Protein AF-A0A960EPI9-F1 (afdb_monomer_lite)

Foldseek 3Di:
DDDLLLLLLLVLLLLLQQPQPFPVSCLVPPDPQEPPDDPVSSVSNVVCVVVVHPVVSSVQSSVLSVLQNCFPVHVVVDHFNHKYACGPDDDPDPDLDQFRIQTPVAAGEHRDAADLFQDKDFLCCVQVVLVPDDPDVVVLVVVDALLCVQPVPLLLVLVVVLVVVDPDPPCDSDLVPDDQVRLLRSQPPCDLVDHDPVSLVSLLVSLQSSLVSSLVSSCVVCVPDDQVVVVVSVCSLNSAAPGKHWYWYWHHDDPPVPHTHTDTWIQHHPVQLVVFKDWDDKHWHWDRDSFRKIKIKTWIQTPVRDIAIWIKMWTWDAPSGHSNHHIMITIGGPDDQVRDRRIGGSDPDPPDDDD

Sequence (355 aa):
MPRLTTLVTELATALGMTGVGSVDVGLARPPSEIVGVSAEQWNALSIARGAGEMQADFETAFVNGRAFLDAADGLRGRGARVIEWKGEHKDPVPAPLPVDLRVDHVYLVSCKYGSKVLGNHSPHALIDGLLEGSLTRQHAAEAGDWFRLVAPEAYADLWAMMREFATVEGLPADPAEMDVAQRKAASKMFPRSELPPPLAAAYTEMSAIVSRHSAARLNDRLGPLKGRQRERFLWRLLRIGTAPYFILGSSGKSAAAHSNRPVRLRIGTPWDVHQVSTFRGLRVVPVEAGQPRLNLVADYTMSDGASRQLALHVEIRWSHGKFGGAPEAKVYLDSPPAHVPGYFPLEPPDGQFAF

Secondary structure (DSSP, 8-state):
---HHHHHHHHHHHHHHHT-S-HHHHHHS--TTEES--HHHHHHHHHHHHTTTTHHHHHHHHHHHHHHHH-TTTTTTPPPS-EEE-TT---SS--SS--SEEETTTEEEEEEES--EEEEE-HIIIIISTT-S---HHHHHHT--HHHHH-HHHHHHHHHHHHHT--STT--SSGGG--HHHHHHHHHH--GGG--HHHHHHHHHHHHHHHHHHHHHHHHHHTT--HHHHHHHHHHHTT--SS-EEEEEEE-S---TTS-EEEEEEE--HHHHHHHEEEEEEEEEEEESSSEEEEEEEEEEETTS-EEEEEEEEEEEETTSTTTS-EEEEEEE-S-GGGSTTEEESS-STT----

Structure (mmCIF, N/CA/C/O backbone):
data_AF-A0A960EPI9-F1
#
_entry.id   AF-A0A960EPI9-F1
#
loop_
_atom_site.group_PDB
_atom_site.id
_atom_site.type_symbol
_atom_site.label_atom_id
_atom_site.label_alt_id
_atom_site.label_comp_id
_atom_site.label_asym_id
_atom_site.label_entity_id
_atom_site.label_seq_id
_atom_site.pdbx_PDB_ins_code
_atom_site.Cartn_x
_atom_site.Cartn_y
_atom_site.Cartn_z
_atom_site.occupancy
_atom_site.B_iso_or_equiv
_atom_site.auth_seq_id
_atom_site.auth_comp_id
_atom_site.auth_asym_id
_atom_site.auth_atom_id
_atom_site.pdbx_PDB_model_num
ATOM 1 N N . MET A 1 1 ? -2.232 15.738 -15.172 1.00 56.16 1 MET A N 1
ATOM 2 C CA . MET A 1 1 ? -0.835 15.466 -15.551 1.00 56.16 1 MET A CA 1
ATOM 3 C C . MET A 1 1 ? -0.185 14.793 -14.360 1.00 56.16 1 MET A C 1
ATOM 5 O O . MET A 1 1 ? -0.220 15.391 -13.283 1.00 56.16 1 MET A O 1
ATOM 9 N N . PRO A 1 2 ? 0.372 13.583 -14.539 1.00 67.06 2 PRO A N 1
ATOM 10 C CA . PRO A 1 2 ? 1.006 12.857 -13.451 1.00 67.06 2 PRO A CA 1
ATOM 11 C C . PRO A 1 2 ? 2.151 13.666 -12.858 1.00 67.06 2 PRO A C 1
ATOM 13 O O . PRO A 1 2 ? 2.801 14.456 -13.542 1.00 67.06 2 PRO A O 1
ATOM 16 N N . ARG A 1 3 ? 2.399 13.465 -11.561 1.00 84.56 3 ARG A N 1
ATOM 17 C CA . ARG A 1 3 ? 3.552 14.070 -10.890 1.00 84.56 3 ARG A CA 1
ATOM 18 C C . ARG A 1 3 ? 4.829 13.627 -11.599 1.00 84.56 3 ARG A C 1
ATOM 20 O O . ARG A 1 3 ? 4.955 12.450 -11.930 1.00 84.56 3 ARG A O 1
ATOM 27 N N . LEU A 1 4 ? 5.781 14.547 -11.765 1.00 88.25 4 LEU A N 1
ATOM 28 C CA . LEU A 1 4 ? 7.069 14.266 -12.410 1.00 88.25 4 LEU A CA 1
ATOM 29 C C . LEU A 1 4 ? 7.742 13.026 -11.812 1.00 88.25 4 LEU A C 1
ATOM 31 O O . LEU A 1 4 ? 8.230 12.173 -12.538 1.00 88.25 4 LEU A O 1
ATOM 35 N N . THR A 1 5 ? 7.647 12.863 -10.493 1.00 87.75 5 THR A N 1
ATOM 36 C CA . THR A 1 5 ? 8.168 11.689 -9.791 1.00 87.75 5 THR A CA 1
ATOM 37 C C . THR A 1 5 ? 7.603 10.371 -10.309 1.00 87.75 5 THR A C 1
ATOM 39 O O . THR A 1 5 ? 8.349 9.422 -10.500 1.00 87.75 5 THR A O 1
ATOM 42 N N . THR A 1 6 ? 6.293 10.320 -10.553 1.00 89.50 6 THR A N 1
ATOM 43 C CA . THR A 1 6 ? 5.594 9.134 -11.060 1.00 89.50 6 THR A CA 1
ATOM 44 C C . THR A 1 6 ? 6.058 8.827 -12.478 1.00 89.50 6 THR A C 1
ATOM 46 O O . THR A 1 6 ? 6.457 7.698 -12.752 1.00 89.50 6 THR A O 1
ATOM 49 N N . LEU A 1 7 ? 6.100 9.856 -13.335 1.00 93.19 7 LEU A N 1
ATOM 50 C CA . LEU A 1 7 ? 6.612 9.749 -14.703 1.00 93.19 7 LEU A CA 1
ATOM 51 C C . LEU A 1 7 ? 8.032 9.178 -14.726 1.00 93.19 7 LEU A C 1
ATOM 53 O O . LEU A 1 7 ? 8.274 8.197 -15.423 1.00 93.19 7 LEU A O 1
ATOM 57 N N . VAL A 1 8 ? 8.947 9.754 -13.938 1.00 94.25 8 VAL A N 1
ATOM 58 C CA . VAL A 1 8 ? 10.345 9.309 -13.853 1.00 94.25 8 VAL A CA 1
ATOM 59 C C . VAL A 1 8 ? 10.416 7.851 -13.417 1.00 94.25 8 VAL A C 1
ATOM 61 O O . VAL A 1 8 ? 11.012 7.035 -14.115 1.00 94.25 8 VAL A O 1
ATOM 64 N N . THR A 1 9 ? 9.785 7.495 -12.298 1.00 93.19 9 THR A N 1
ATOM 65 C CA . THR A 1 9 ? 9.944 6.151 -11.733 1.00 93.19 9 THR A CA 1
ATOM 66 C C . THR A 1 9 ? 9.304 5.046 -12.570 1.00 93.19 9 THR A C 1
ATOM 68 O O . THR A 1 9 ? 9.820 3.934 -12.600 1.00 93.19 9 THR A O 1
ATOM 71 N N . GLU A 1 10 ? 8.190 5.317 -13.251 1.00 96.06 10 GLU A N 1
ATOM 72 C CA . GLU A 1 10 ? 7.490 4.309 -14.056 1.00 96.06 10 GLU A CA 1
ATOM 73 C C . GLU A 1 10 ? 8.123 4.169 -15.442 1.00 96.06 10 GLU A C 1
ATOM 75 O O . GLU A 1 10 ? 8.418 3.056 -15.882 1.00 96.06 10 GLU A O 1
ATOM 80 N N . LEU A 1 11 ? 8.407 5.286 -16.119 1.00 97.38 11 LEU A N 1
ATOM 81 C CA . LEU A 1 11 ? 8.925 5.250 -17.486 1.00 97.38 11 LEU A CA 1
ATOM 82 C C . LEU A 1 11 ? 10.417 4.919 -17.544 1.00 97.38 11 LEU A C 1
ATOM 84 O O . LEU A 1 11 ? 10.834 4.230 -18.470 1.00 97.38 11 LEU A O 1
ATOM 88 N N . ALA A 1 12 ? 11.223 5.295 -16.546 1.00 97.19 12 ALA A N 1
ATOM 89 C CA . ALA A 1 12 ? 12.602 4.808 -16.473 1.00 97.19 12 ALA A CA 1
ATOM 90 C C . ALA A 1 12 ? 12.653 3.292 -16.212 1.00 97.19 12 ALA A C 1
ATOM 92 O O . ALA A 1 12 ? 13.470 2.596 -16.815 1.00 97.19 12 ALA A O 1
ATOM 93 N N . THR A 1 13 ? 11.738 2.750 -15.397 1.00 97.75 13 THR A N 1
ATOM 94 C CA . THR A 1 13 ? 11.571 1.293 -15.264 1.00 97.75 13 THR A CA 1
ATOM 95 C C . THR A 1 13 ? 11.177 0.644 -16.585 1.00 97.75 13 THR A C 1
ATOM 97 O O . THR A 1 13 ? 11.789 -0.355 -16.957 1.00 97.75 13 THR A O 1
ATOM 100 N N . ALA A 1 14 ? 10.234 1.225 -17.330 1.00 98.06 14 ALA A N 1
ATOM 101 C CA . ALA A 1 14 ? 9.884 0.742 -18.664 1.00 98.06 14 ALA A CA 1
ATOM 102 C C . ALA A 1 14 ? 11.093 0.753 -19.619 1.00 98.06 14 ALA A C 1
ATOM 104 O O . ALA A 1 14 ? 11.353 -0.249 -20.279 1.00 98.06 14 ALA A O 1
ATOM 105 N N . LEU A 1 15 ? 11.887 1.832 -19.640 1.00 98.25 15 LEU A N 1
ATOM 106 C CA . LEU A 1 15 ? 13.120 1.912 -20.436 1.00 98.25 15 LEU A CA 1
ATOM 107 C C . LEU A 1 15 ? 14.109 0.794 -20.080 1.00 98.25 15 LEU A C 1
ATOM 109 O O . LEU A 1 15 ? 14.686 0.178 -20.972 1.00 98.25 15 LEU A O 1
ATOM 113 N N . GLY A 1 16 ? 14.271 0.466 -18.797 1.00 97.50 16 GLY A N 1
ATOM 114 C CA . GLY A 1 16 ? 15.127 -0.648 -18.380 1.00 97.50 16 GLY A CA 1
ATOM 115 C C . GLY A 1 16 ? 14.709 -1.997 -18.986 1.00 97.50 16 GLY A C 1
ATOM 116 O O . GLY A 1 16 ? 15.564 -2.839 -19.248 1.00 97.50 16 GLY A O 1
ATOM 117 N N . MET A 1 17 ? 13.424 -2.193 -19.287 1.00 98.19 17 MET A N 1
ATOM 118 C CA . MET A 1 17 ? 12.882 -3.442 -19.843 1.00 98.19 17 MET A CA 1
ATOM 119 C C . MET A 1 17 ? 13.035 -3.576 -21.367 1.00 98.19 17 MET A C 1
ATOM 121 O O . MET A 1 17 ? 12.821 -4.661 -21.908 1.00 98.19 17 MET A O 1
ATOM 125 N N . THR A 1 18 ? 13.391 -2.507 -22.086 1.00 97.25 18 THR A N 1
ATOM 126 C CA . THR A 1 18 ? 13.487 -2.543 -23.561 1.00 97.25 18 THR A CA 1
ATOM 127 C C . THR A 1 18 ? 14.831 -3.068 -24.064 1.00 97.25 18 THR A C 1
ATOM 129 O O . THR A 1 18 ? 14.936 -3.485 -25.213 1.00 97.25 18 THR A O 1
ATOM 132 N N . GLY A 1 19 ? 15.864 -3.065 -23.217 1.00 93.25 19 GLY A N 1
ATOM 133 C CA . GLY A 1 19 ? 17.228 -3.440 -23.610 1.00 93.25 19 GLY A CA 1
ATOM 134 C C . GLY A 1 19 ? 18.125 -2.262 -24.003 1.00 93.25 19 GLY A C 1
ATOM 135 O O . GLY A 1 19 ? 19.309 -2.475 -24.255 1.00 93.25 19 GLY A O 1
ATOM 136 N N . VAL A 1 20 ? 17.618 -1.020 -24.022 1.00 95.31 20 VAL A N 1
ATOM 137 C CA . VAL A 1 20 ? 18.458 0.171 -24.279 1.00 95.31 20 VAL A CA 1
ATOM 138 C C . VAL A 1 20 ? 19.561 0.301 -23.230 1.00 95.31 20 VAL A C 1
ATOM 140 O O . VAL A 1 20 ? 19.342 -0.048 -22.081 1.00 95.31 20 VAL A O 1
ATOM 143 N N . GLY A 1 21 ? 20.744 0.802 -23.593 1.00 94.19 21 GLY A N 1
ATOM 144 C CA . GLY A 1 21 ? 21.916 0.778 -22.703 1.00 94.19 21 GLY A CA 1
ATOM 145 C C . GLY A 1 21 ? 21.837 1.703 -21.482 1.00 94.19 21 GLY A C 1
ATOM 146 O O . GLY A 1 21 ? 22.427 1.396 -20.450 1.00 94.19 21 GLY A O 1
ATOM 147 N N . SER A 1 22 ? 21.100 2.812 -21.573 1.00 96.56 22 SER A N 1
ATOM 148 C CA . SER A 1 22 ? 20.944 3.785 -20.486 1.00 96.56 22 SER A CA 1
ATOM 149 C C . SER A 1 22 ? 19.648 4.585 -20.621 1.00 96.56 22 SER A C 1
ATOM 151 O O . SER A 1 22 ? 19.003 4.576 -21.676 1.00 96.56 22 SER A O 1
ATOM 153 N N . VAL A 1 23 ? 19.300 5.324 -19.562 1.00 96.81 23 VAL A N 1
ATOM 154 C CA . VAL A 1 23 ? 18.206 6.308 -19.580 1.00 96.81 23 VAL A CA 1
ATOM 155 C C . VAL A 1 23 ? 18.422 7.337 -20.689 1.00 96.81 23 VAL A C 1
ATOM 157 O O . VAL A 1 23 ? 17.501 7.599 -21.456 1.00 96.81 23 VAL A O 1
ATOM 160 N N . ASP A 1 24 ? 19.636 7.874 -20.820 1.00 97.25 24 ASP A N 1
ATOM 161 C CA . ASP A 1 24 ? 19.938 8.938 -21.786 1.00 97.25 24 ASP A CA 1
ATOM 162 C C . ASP A 1 24 ? 19.752 8.468 -23.235 1.00 97.25 24 ASP A C 1
ATOM 164 O O . ASP A 1 24 ? 19.163 9.179 -24.049 1.00 97.25 24 ASP A O 1
ATOM 168 N N . VAL A 1 25 ? 20.165 7.233 -23.546 1.00 96.56 25 VAL A N 1
ATOM 169 C CA . VAL A 1 25 ? 19.914 6.615 -24.860 1.00 96.56 25 VAL A CA 1
ATOM 170 C C . VAL A 1 25 ? 18.412 6.458 -25.105 1.00 96.56 25 VAL A C 1
ATOM 172 O O . VAL A 1 25 ? 17.928 6.779 -26.191 1.00 96.56 25 VAL A O 1
ATOM 175 N N . GLY A 1 26 ? 17.674 5.996 -24.093 1.00 95.56 26 GLY A N 1
ATOM 176 C CA . GLY A 1 26 ? 16.226 5.824 -24.163 1.00 95.56 26 GLY A CA 1
ATOM 177 C C . GLY A 1 26 ? 15.459 7.133 -24.357 1.00 95.56 26 GLY A C 1
ATOM 178 O O . GLY A 1 26 ? 14.498 7.162 -25.114 1.00 95.56 26 GLY A O 1
ATOM 179 N N . LEU A 1 27 ? 15.884 8.228 -23.724 1.00 96.81 27 LEU A N 1
ATOM 180 C CA . LEU A 1 27 ? 15.237 9.538 -23.865 1.00 96.81 27 LEU A CA 1
ATOM 181 C C . LEU A 1 27 ? 15.610 10.247 -25.172 1.00 96.81 27 LEU A C 1
ATOM 183 O O . LEU A 1 27 ? 14.774 10.943 -25.745 1.00 96.81 27 LEU A O 1
ATOM 187 N N . ALA A 1 28 ? 16.836 10.055 -25.671 1.00 96.38 28 ALA A N 1
ATOM 188 C CA . ALA A 1 28 ? 17.259 10.595 -26.964 1.00 96.38 28 ALA A CA 1
ATOM 189 C C . ALA A 1 28 ? 16.506 9.946 -28.136 1.00 96.38 28 ALA A C 1
ATOM 191 O O . ALA A 1 28 ? 16.229 10.601 -29.143 1.00 96.38 28 ALA A O 1
ATOM 192 N N . ARG A 1 29 ? 16.161 8.660 -28.005 1.00 95.38 29 ARG A N 1
ATOM 193 C CA . ARG A 1 29 ? 15.352 7.919 -28.975 1.00 95.38 29 ARG A CA 1
ATOM 194 C C . ARG A 1 29 ? 14.317 7.058 -28.240 1.00 95.38 29 ARG A C 1
ATOM 196 O O . ARG A 1 29 ? 14.578 5.870 -28.036 1.00 95.38 29 ARG A O 1
ATOM 203 N N . PRO A 1 30 ? 13.157 7.638 -27.869 1.00 95.44 30 PRO A N 1
ATOM 204 C CA . PRO A 1 30 ? 12.092 6.918 -27.179 1.00 95.44 30 PRO A CA 1
ATOM 205 C C . PRO A 1 30 ? 11.733 5.612 -27.905 1.00 95.44 30 PRO A C 1
ATOM 207 O O . PRO A 1 30 ? 11.401 5.662 -29.095 1.00 95.44 30 PRO A O 1
ATOM 210 N N . PRO A 1 31 ? 11.826 4.448 -27.233 1.00 95.75 31 PRO A N 1
ATOM 211 C CA . PRO A 1 31 ? 11.507 3.162 -27.844 1.00 95.75 31 PRO A CA 1
ATOM 212 C C . PRO A 1 31 ? 10.034 3.100 -28.259 1.00 95.75 31 PRO A C 1
ATOM 214 O O . PRO A 1 31 ? 9.151 3.440 -27.468 1.00 95.75 31 PRO A O 1
ATOM 217 N N . SER A 1 32 ? 9.756 2.636 -29.480 1.00 96.06 32 SER A N 1
ATOM 218 C CA . SER A 1 32 ? 8.385 2.479 -29.993 1.00 96.06 32 SER A CA 1
ATOM 219 C C . SER A 1 32 ? 7.574 1.419 -29.244 1.00 96.06 32 SER A C 1
ATOM 221 O O . SER A 1 32 ? 6.351 1.386 -29.343 1.00 96.06 32 SER A O 1
ATOM 223 N N . GLU A 1 33 ? 8.255 0.554 -28.498 1.00 97.19 33 GLU A N 1
ATOM 224 C CA . GLU A 1 33 ? 7.685 -0.479 -27.646 1.00 97.19 33 GLU A CA 1
ATOM 225 C C . GLU A 1 33 ? 6.930 0.124 -26.453 1.00 97.19 33 GLU A C 1
ATOM 227 O O . GLU A 1 33 ? 6.002 -0.503 -25.950 1.00 97.19 33 GLU A O 1
ATOM 232 N N . ILE A 1 34 ? 7.292 1.329 -25.992 1.00 97.81 34 ILE A N 1
ATOM 233 C CA . ILE A 1 34 ? 6.617 1.992 -24.869 1.00 97.81 34 ILE A CA 1
ATOM 234 C C . ILE A 1 34 ? 5.456 2.831 -25.404 1.00 97.81 34 ILE A C 1
ATOM 236 O O . ILE A 1 34 ? 5.651 3.862 -26.048 1.00 97.81 34 ILE A O 1
ATOM 240 N N . VAL A 1 35 ? 4.234 2.408 -25.094 1.00 96.56 35 VAL A N 1
ATOM 241 C CA . VAL A 1 35 ? 2.996 3.030 -25.578 1.00 96.56 35 VAL A CA 1
ATOM 242 C C . VAL A 1 35 ? 2.188 3.640 -24.432 1.00 96.56 35 VAL A C 1
ATOM 244 O O . VAL A 1 35 ? 2.385 3.318 -23.260 1.00 96.56 35 VAL A O 1
ATOM 247 N N . GLY A 1 36 ? 1.263 4.542 -24.772 1.00 93.81 36 GLY A N 1
ATOM 248 C CA . GLY A 1 36 ? 0.467 5.293 -23.790 1.00 93.81 36 GLY A CA 1
ATOM 249 C C . GLY A 1 36 ? 1.154 6.556 -23.257 1.00 93.81 36 GLY A C 1
ATOM 250 O O . GLY A 1 36 ? 0.612 7.214 -22.375 1.00 93.81 36 GLY A O 1
ATOM 251 N N . VAL A 1 37 ? 2.319 6.919 -23.806 1.00 95.06 37 VAL A N 1
ATOM 252 C CA . VAL A 1 37 ? 3.097 8.105 -23.419 1.00 95.06 37 VAL A CA 1
ATOM 253 C C . VAL A 1 37 ? 3.022 9.162 -24.521 1.00 95.06 37 VAL A C 1
ATOM 255 O O . VAL A 1 37 ? 3.359 8.903 -25.674 1.00 95.06 37 VAL A O 1
ATOM 258 N N . SER A 1 38 ? 2.579 10.365 -24.167 1.00 94.12 38 SER A N 1
ATOM 259 C CA . SER A 1 38 ? 2.524 11.521 -25.072 1.00 94.12 38 SER A CA 1
ATOM 260 C C . SER A 1 38 ? 3.905 12.145 -25.308 1.00 94.12 38 SER A C 1
ATOM 262 O O . SER A 1 38 ? 4.820 12.009 -24.493 1.00 94.12 38 SER A O 1
ATOM 264 N N . ALA A 1 39 ? 4.044 12.908 -26.398 1.00 94.50 39 ALA A N 1
ATOM 265 C CA . ALA A 1 39 ? 5.262 13.671 -26.682 1.00 94.50 39 ALA A CA 1
ATOM 266 C C . ALA A 1 39 ? 5.605 14.672 -25.561 1.00 94.50 39 ALA A C 1
ATOM 268 O O . ALA A 1 39 ? 6.772 14.851 -25.225 1.00 94.50 39 ALA A O 1
ATOM 269 N N . GLU A 1 40 ? 4.592 15.278 -24.936 1.00 94.75 40 GLU A N 1
ATOM 270 C CA . GLU A 1 40 ? 4.759 16.202 -23.808 1.00 94.75 40 GLU A CA 1
ATOM 271 C C . GLU A 1 40 ? 5.369 15.511 -22.584 1.00 94.75 40 GLU A C 1
ATOM 273 O O . GLU A 1 40 ? 6.231 16.079 -21.916 1.00 94.75 40 GLU A O 1
ATOM 278 N N . GLN A 1 41 ? 4.959 14.272 -22.305 1.00 95.50 41 GLN A N 1
ATOM 279 C CA . GLN A 1 41 ? 5.495 13.483 -21.194 1.00 95.50 41 GLN A CA 1
ATOM 280 C C . GLN A 1 41 ? 6.938 13.048 -21.452 1.00 95.50 41 GLN A C 1
ATOM 282 O O . GLN A 1 41 ? 7.768 13.162 -20.550 1.00 95.50 41 GLN A O 1
ATOM 287 N N . TRP A 1 42 ? 7.265 12.625 -22.678 1.00 96.62 42 TRP A N 1
ATOM 288 C CA . TRP A 1 42 ? 8.656 12.359 -23.058 1.00 96.62 42 TRP A CA 1
ATOM 289 C C . TRP A 1 42 ? 9.525 13.611 -22.942 1.00 96.62 42 TRP A C 1
ATOM 291 O O . TRP A 1 42 ? 10.608 13.558 -22.363 1.00 96.62 42 TRP A O 1
ATOM 301 N N . ASN A 1 43 ? 9.028 14.755 -23.414 1.00 96.12 43 ASN A N 1
ATOM 302 C CA . ASN A 1 43 ? 9.739 16.023 -23.306 1.00 96.12 43 ASN A CA 1
ATOM 303 C C . ASN A 1 43 ? 9.963 16.435 -21.841 1.00 96.12 43 ASN A C 1
ATOM 305 O O . ASN A 1 43 ? 11.058 16.866 -21.487 1.00 96.12 43 ASN A O 1
ATOM 309 N N . ALA A 1 44 ? 8.967 16.249 -20.969 1.00 95.38 44 ALA A N 1
ATOM 310 C CA . ALA A 1 44 ? 9.107 16.521 -19.539 1.00 95.38 44 ALA A CA 1
ATOM 311 C C . ALA A 1 44 ? 10.214 15.672 -18.886 1.00 95.38 44 ALA A C 1
ATOM 313 O O . ALA A 1 44 ? 10.983 16.193 -18.078 1.00 95.38 44 ALA A O 1
ATOM 314 N N . LEU A 1 45 ? 10.340 14.392 -19.262 1.00 96.25 45 LEU A N 1
ATOM 315 C CA . LEU A 1 45 ? 11.429 13.529 -18.791 1.00 96.25 45 LEU A CA 1
ATOM 316 C C . LEU A 1 45 ? 12.798 13.998 -19.289 1.00 96.25 45 LEU A C 1
ATOM 318 O O . LEU A 1 45 ? 13.735 14.072 -18.495 1.00 96.25 45 LEU A O 1
ATOM 322 N N . SER A 1 46 ? 12.912 14.341 -20.574 1.00 96.81 46 SER A N 1
ATOM 323 C CA . SER A 1 46 ? 14.162 14.838 -21.160 1.00 96.81 46 SER A CA 1
ATOM 324 C C . SER A 1 46 ? 14.611 16.155 -20.527 1.00 96.81 46 SER A C 1
ATOM 326 O O . SER A 1 46 ? 15.795 16.309 -20.228 1.00 96.81 46 SER A O 1
ATOM 328 N N . ILE A 1 47 ? 13.678 17.076 -20.255 1.00 96.69 47 ILE A N 1
ATOM 329 C CA . ILE A 1 47 ? 13.963 18.334 -19.546 1.00 96.69 47 ILE A CA 1
ATOM 330 C C . ILE A 1 47 ? 14.466 18.046 -18.130 1.00 96.69 47 ILE A C 1
ATOM 332 O O . ILE A 1 47 ? 15.525 18.544 -17.756 1.00 96.69 47 ILE A O 1
ATOM 336 N N . ALA A 1 48 ? 13.752 17.216 -17.363 1.00 95.88 48 ALA A N 1
ATOM 337 C CA . ALA A 1 48 ? 14.143 16.885 -15.993 1.00 95.88 48 ALA A CA 1
ATOM 338 C C . ALA A 1 48 ? 15.528 16.217 -15.941 1.00 95.88 48 ALA A C 1
ATOM 340 O O . ALA A 1 48 ? 16.378 16.610 -15.141 1.00 95.88 48 ALA A O 1
ATOM 341 N N . ARG A 1 49 ? 15.794 15.259 -16.842 1.00 95.94 49 ARG A N 1
ATOM 342 C CA . ARG A 1 49 ? 17.097 14.587 -16.946 1.00 95.94 49 ARG A CA 1
ATOM 343 C C . ARG A 1 49 ? 18.211 15.562 -17.331 1.00 95.94 49 ARG A C 1
ATOM 345 O O . ARG A 1 49 ? 19.260 15.547 -16.694 1.00 95.94 49 ARG A O 1
ATOM 352 N N . GLY A 1 50 ? 17.980 16.429 -18.319 1.00 95.88 50 GLY A N 1
ATOM 353 C CA . GLY A 1 50 ? 18.947 17.440 -18.763 1.00 95.88 50 GLY A CA 1
ATOM 354 C C . GLY A 1 50 ? 19.247 18.511 -17.710 1.00 95.88 50 GLY A C 1
ATOM 355 O O . GLY A 1 50 ? 20.379 18.979 -17.619 1.00 95.88 50 GLY A O 1
ATOM 356 N N . ALA A 1 51 ? 18.267 18.849 -16.869 1.00 95.44 51 ALA A N 1
ATOM 357 C CA . ALA A 1 51 ? 18.438 19.734 -15.716 1.00 95.44 51 ALA A CA 1
ATOM 358 C C . ALA A 1 51 ? 19.132 19.051 -14.519 1.00 95.44 51 ALA A C 1
ATOM 360 O O . ALA A 1 51 ? 19.419 19.701 -13.515 1.00 95.44 51 ALA A O 1
ATOM 361 N N . GLY A 1 52 ? 19.404 17.743 -14.604 1.00 93.12 52 GLY A N 1
ATOM 362 C CA . GLY A 1 52 ? 19.989 16.970 -13.513 1.00 93.12 52 GLY A CA 1
ATOM 363 C C . GLY A 1 52 ? 19.032 16.737 -12.341 1.00 93.12 52 GLY A C 1
ATOM 364 O O . GLY A 1 52 ? 19.490 16.400 -11.248 1.00 93.12 52 GLY A O 1
ATOM 365 N N . GLU A 1 53 ? 17.724 16.892 -12.543 1.00 93.06 53 GLU A N 1
ATOM 366 C CA . GLU A 1 53 ? 16.709 16.600 -11.536 1.00 93.06 53 GLU A CA 1
ATOM 367 C C . GLU A 1 53 ? 16.500 15.086 -11.404 1.00 93.06 53 GLU A C 1
ATOM 369 O O . GLU A 1 53 ? 16.561 14.337 -12.379 1.00 93.06 53 GLU A O 1
ATOM 374 N N . MET A 1 54 ? 16.224 14.616 -10.183 1.00 89.88 54 MET A N 1
ATOM 375 C CA . MET A 1 54 ? 15.815 13.226 -9.925 1.00 89.88 54 MET A CA 1
ATOM 376 C C . MET A 1 54 ? 16.791 12.141 -10.433 1.00 89.88 54 MET A C 1
ATOM 378 O O . MET A 1 54 ? 16.373 11.016 -10.708 1.00 89.88 54 MET A O 1
ATOM 382 N N . GLN A 1 55 ? 18.095 12.435 -10.544 1.00 91.50 55 GLN A N 1
ATOM 383 C CA . GLN A 1 55 ? 19.088 11.498 -11.103 1.00 91.50 55 GLN A CA 1
ATOM 384 C C . GLN A 1 55 ? 19.045 10.117 -10.437 1.00 91.50 55 GLN A C 1
ATOM 386 O O . GLN A 1 55 ? 18.985 9.100 -11.122 1.00 91.50 55 GLN A O 1
ATOM 391 N N . ALA A 1 56 ? 19.011 10.080 -9.102 1.00 88.88 56 ALA A N 1
ATOM 392 C CA . ALA A 1 56 ? 18.961 8.829 -8.352 1.00 88.88 56 ALA A CA 1
ATOM 393 C C . ALA A 1 56 ? 17.694 8.008 -8.650 1.00 88.88 56 ALA A C 1
ATOM 395 O O . ALA A 1 56 ? 17.766 6.780 -8.706 1.00 88.88 56 ALA A O 1
ATOM 396 N N . ASP A 1 57 ? 16.553 8.668 -8.864 1.00 91.00 57 ASP A N 1
ATOM 397 C CA . ASP A 1 57 ? 15.291 7.997 -9.176 1.00 91.00 57 ASP A CA 1
ATOM 398 C C . ASP A 1 57 ? 15.299 7.436 -10.599 1.00 91.00 57 ASP A C 1
ATOM 400 O O . ASP A 1 57 ? 14.887 6.293 -10.787 1.00 91.00 57 ASP A O 1
ATOM 404 N N . PHE A 1 58 ? 15.833 8.182 -11.574 1.00 94.69 58 PHE A N 1
ATOM 405 C CA . PHE A 1 58 ? 16.041 7.686 -12.939 1.00 94.69 58 PHE A CA 1
ATOM 406 C C . PHE A 1 58 ? 16.890 6.412 -12.951 1.00 94.69 58 PHE A C 1
ATOM 408 O O . PHE A 1 58 ? 16.460 5.396 -13.498 1.00 94.69 58 PHE A O 1
ATOM 415 N N . GLU A 1 59 ? 18.066 6.446 -12.319 1.00 93.81 59 GLU A N 1
ATOM 416 C CA . GLU A 1 59 ? 18.985 5.303 -12.324 1.00 93.81 59 GLU A CA 1
ATOM 417 C C . GLU A 1 59 ? 18.410 4.110 -11.560 1.00 93.81 59 GLU A C 1
ATOM 419 O O . GLU A 1 59 ? 18.393 2.989 -12.066 1.00 93.81 59 GLU A O 1
ATOM 424 N N . THR A 1 60 ? 17.867 4.341 -10.360 1.00 92.00 60 THR A N 1
ATOM 425 C CA . THR A 1 60 ? 17.269 3.266 -9.553 1.00 92.00 60 THR A CA 1
ATOM 426 C C . THR A 1 60 ? 16.123 2.599 -10.310 1.00 92.00 60 THR A C 1
ATOM 428 O O . THR A 1 60 ? 16.029 1.369 -10.350 1.00 92.00 60 THR A O 1
ATOM 431 N N . ALA A 1 61 ? 15.253 3.396 -10.934 1.00 94.75 61 ALA A N 1
ATOM 432 C CA . ALA A 1 61 ? 14.118 2.876 -11.673 1.00 94.75 61 ALA A CA 1
ATOM 433 C C . ALA A 1 61 ? 14.536 2.113 -12.931 1.00 94.75 61 ALA A C 1
ATOM 435 O O . ALA A 1 61 ? 13.999 1.031 -13.185 1.00 94.75 61 ALA A O 1
ATOM 436 N N . PHE A 1 62 ? 15.518 2.625 -13.670 1.00 96.69 62 PHE A N 1
ATOM 437 C CA . PHE A 1 62 ? 16.081 1.959 -14.839 1.00 96.69 62 PHE A CA 1
ATOM 438 C C . PHE A 1 62 ? 16.727 0.618 -14.489 1.00 96.69 62 PHE A C 1
ATOM 440 O O . PHE A 1 62 ? 16.422 -0.398 -15.116 1.00 96.69 62 PHE A O 1
ATOM 447 N N . VAL A 1 63 ? 17.544 0.578 -13.434 1.00 95.44 63 VAL A N 1
ATOM 448 C CA . VAL A 1 63 ? 18.185 -0.656 -12.956 1.00 95.44 63 VAL A CA 1
ATOM 449 C C . VAL A 1 63 ? 17.143 -1.684 -12.506 1.00 95.44 63 VAL A C 1
ATOM 451 O O . VAL A 1 63 ? 17.310 -2.873 -12.763 1.00 95.44 63 VAL A O 1
ATOM 454 N N . ASN A 1 64 ? 16.032 -1.265 -11.895 1.00 95.56 64 ASN A N 1
ATOM 455 C CA . ASN A 1 64 ? 14.929 -2.182 -11.585 1.00 95.56 64 A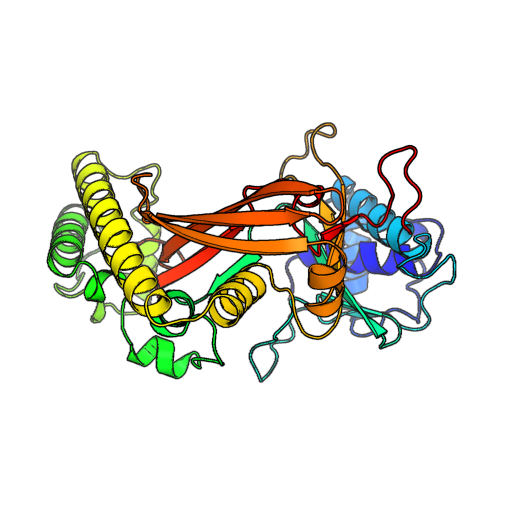SN A CA 1
ATOM 456 C C . ASN A 1 64 ? 14.271 -2.76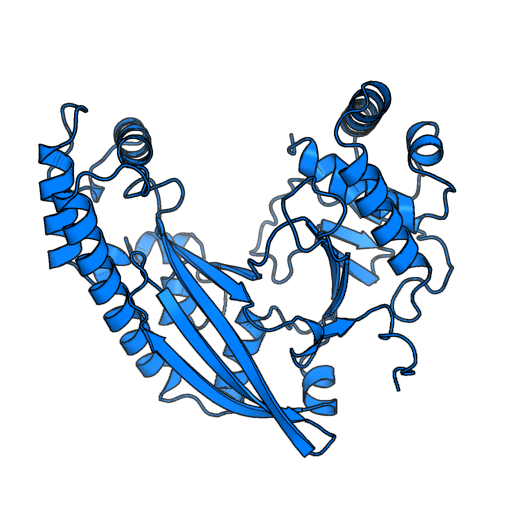8 -12.841 1.00 95.56 64 ASN A C 1
ATOM 458 O O . ASN A 1 64 ? 13.941 -3.953 -12.859 1.00 95.56 64 ASN A O 1
ATOM 462 N N . GLY A 1 65 ? 14.101 -1.960 -13.890 1.00 97.12 65 GLY A N 1
ATOM 463 C CA . GLY A 1 65 ? 13.628 -2.433 -15.190 1.00 97.12 65 GLY A CA 1
ATOM 464 C C . GLY A 1 65 ? 14.585 -3.437 -15.831 1.00 97.12 65 GLY A C 1
ATOM 465 O O . GLY A 1 65 ? 14.142 -4.472 -16.324 1.00 97.12 65 GLY A O 1
ATOM 466 N N . ARG A 1 66 ? 15.898 -3.176 -15.761 1.00 96.75 66 ARG A N 1
ATOM 467 C CA . ARG A 1 66 ? 16.939 -4.102 -16.233 1.00 96.75 66 ARG A CA 1
ATOM 468 C C . ARG A 1 66 ? 16.921 -5.417 -15.460 1.00 96.75 66 ARG A C 1
ATOM 470 O O . ARG A 1 66 ? 16.931 -6.475 -16.069 1.00 96.75 66 ARG A O 1
ATOM 477 N N . ALA A 1 67 ? 16.818 -5.365 -14.138 1.00 96.12 67 ALA A N 1
ATOM 478 C CA . ALA A 1 67 ? 16.727 -6.575 -13.330 1.00 96.12 67 ALA A CA 1
ATOM 479 C C . ALA A 1 67 ? 15.516 -7.436 -13.725 1.00 96.12 67 ALA A C 1
ATOM 481 O O . ALA A 1 67 ? 15.616 -8.655 -13.806 1.00 96.12 67 ALA A O 1
ATOM 482 N N . PHE A 1 68 ? 14.375 -6.810 -14.035 1.00 97.19 68 PHE A N 1
ATOM 483 C CA . PHE A 1 68 ? 13.218 -7.529 -14.567 1.00 97.19 68 PHE A CA 1
ATOM 484 C C . PHE A 1 68 ? 13.443 -8.070 -15.987 1.00 97.19 68 PHE A C 1
ATOM 486 O O . PHE A 1 68 ? 12.959 -9.160 -16.300 1.00 97.19 68 PHE A O 1
ATOM 493 N N . LEU A 1 69 ? 14.182 -7.343 -16.836 1.00 96.94 69 LEU A N 1
ATOM 494 C CA . LEU A 1 69 ? 14.614 -7.860 -18.134 1.00 96.94 69 LEU A CA 1
ATOM 495 C C . LEU A 1 69 ? 15.391 -9.170 -17.958 1.00 96.94 69 LEU A C 1
ATOM 497 O O . LEU A 1 69 ? 15.090 -10.149 -18.634 1.00 96.94 69 LEU A O 1
ATOM 501 N N . ASP A 1 70 ? 16.357 -9.187 -17.046 1.00 95.75 70 ASP A N 1
ATOM 502 C CA . ASP A 1 70 ? 17.318 -10.282 -16.902 1.00 95.75 70 ASP A CA 1
ATOM 503 C C . ASP A 1 70 ? 16.758 -11.470 -16.098 1.00 95.75 70 ASP A C 1
ATOM 505 O O . ASP A 1 70 ? 17.154 -12.615 -16.318 1.00 95.75 70 ASP A O 1
ATOM 509 N N . ALA A 1 71 ? 15.807 -11.223 -15.191 1.00 95.25 71 ALA A N 1
ATOM 510 C CA . ALA A 1 71 ? 15.261 -12.234 -14.290 1.00 95.25 71 ALA A CA 1
ATOM 511 C C . ALA A 1 71 ? 14.606 -13.423 -15.018 1.00 95.25 71 ALA A C 1
ATOM 513 O O . ALA A 1 71 ? 13.860 -13.264 -15.990 1.00 95.25 71 ALA A O 1
ATOM 514 N N . ALA A 1 72 ? 14.797 -14.624 -14.457 1.00 93.00 72 ALA A N 1
ATOM 515 C CA . ALA A 1 72 ? 14.198 -15.868 -14.947 1.00 93.00 72 ALA A CA 1
ATOM 516 C C . ALA A 1 72 ? 12.658 -15.851 -14.894 1.00 93.00 72 ALA A C 1
ATOM 518 O O . ALA A 1 72 ? 11.992 -16.334 -15.809 1.00 93.00 72 ALA A O 1
ATOM 519 N N . ASP A 1 73 ? 12.087 -15.245 -13.854 1.00 91.88 73 ASP A N 1
ATOM 520 C CA . ASP A 1 73 ? 10.638 -15.042 -13.727 1.00 91.88 73 ASP A CA 1
ATOM 521 C C . ASP A 1 73 ? 10.146 -13.775 -14.454 1.00 91.88 73 ASP A C 1
ATOM 523 O O . ASP A 1 73 ? 8.941 -13.541 -14.538 1.00 91.88 73 ASP A O 1
ATOM 527 N N . GLY A 1 74 ? 11.066 -12.962 -14.983 1.00 94.69 74 GLY A N 1
ATOM 528 C CA . GLY A 1 74 ? 10.785 -11.766 -15.771 1.00 94.69 74 GLY A CA 1
ATOM 529 C C . GLY A 1 74 ? 10.850 -12.037 -17.274 1.00 94.69 74 GLY A C 1
ATOM 530 O O . GLY A 1 74 ? 10.217 -12.970 -17.778 1.00 94.69 74 GLY A O 1
ATOM 531 N N . LEU A 1 75 ? 11.606 -11.211 -18.005 1.00 96.12 75 LEU A N 1
ATOM 532 C CA . LEU A 1 75 ? 11.694 -11.290 -19.470 1.00 96.12 75 LEU A CA 1
ATOM 533 C C . LEU A 1 75 ? 12.813 -12.206 -19.995 1.00 96.12 75 LEU A C 1
ATOM 535 O O . LEU A 1 75 ? 12.871 -12.442 -21.205 1.00 96.12 75 LEU A O 1
ATOM 539 N N . ARG A 1 76 ? 13.664 -12.764 -19.124 1.00 95.06 76 ARG A N 1
ATOM 540 C CA . ARG A 1 76 ? 14.712 -13.746 -19.477 1.00 95.06 76 ARG A CA 1
ATOM 541 C C . ARG A 1 76 ? 15.692 -13.245 -20.547 1.00 95.06 76 ARG A C 1
ATOM 543 O O . ARG A 1 76 ? 15.991 -13.951 -21.509 1.00 95.06 76 ARG A O 1
ATOM 550 N N . GLY A 1 77 ? 16.141 -12.002 -20.417 1.00 94.56 77 GLY A N 1
ATOM 551 C CA . GLY A 1 77 ? 17.077 -11.344 -21.331 1.00 94.56 77 GLY A CA 1
ATOM 552 C C . GLY A 1 77 ? 16.466 -10.893 -22.662 1.00 94.56 77 GLY A C 1
ATOM 553 O O . GLY A 1 77 ? 17.157 -10.290 -23.482 1.00 94.56 77 GLY A O 1
ATOM 554 N N . ARG A 1 78 ? 15.176 -11.152 -22.909 1.00 95.38 78 ARG A N 1
ATOM 555 C CA . ARG A 1 78 ? 14.491 -10.702 -24.125 1.00 95.38 78 ARG A CA 1
ATOM 556 C C . ARG A 1 78 ? 13.877 -9.324 -23.908 1.00 95.38 78 ARG A C 1
ATOM 558 O O . ARG A 1 78 ? 13.017 -9.176 -23.049 1.00 95.38 78 ARG A O 1
ATOM 565 N N . GLY A 1 79 ? 14.214 -8.354 -24.757 1.00 94.12 79 GLY A N 1
ATOM 566 C CA . GLY A 1 79 ? 13.540 -7.051 -24.752 1.00 94.12 79 GLY A CA 1
ATOM 567 C C . GLY A 1 79 ? 12.012 -7.181 -24.836 1.00 94.12 79 GLY A C 1
ATOM 568 O O . GLY A 1 79 ? 11.479 -8.044 -25.552 1.00 94.12 79 GLY A O 1
ATOM 569 N N . ALA A 1 80 ? 11.303 -6.339 -24.084 1.00 96.44 80 ALA A N 1
ATOM 570 C CA . ALA A 1 80 ? 9.850 -6.231 -24.185 1.00 96.44 80 ALA A CA 1
ATOM 571 C C . ALA A 1 80 ? 9.430 -5.888 -25.626 1.00 96.44 80 ALA A C 1
ATOM 573 O O . ALA A 1 80 ? 10.096 -5.099 -26.289 1.00 96.44 80 ALA A O 1
ATOM 574 N N . ARG A 1 81 ? 8.330 -6.473 -26.113 1.00 96.62 81 ARG A N 1
ATOM 575 C CA . ARG A 1 81 ? 7.748 -6.143 -27.428 1.00 96.62 81 ARG A CA 1
ATOM 576 C C . ARG A 1 81 ? 6.798 -4.959 -27.326 1.00 96.62 81 ARG A C 1
ATOM 578 O O . ARG A 1 81 ? 6.720 -4.156 -28.248 1.00 96.62 81 ARG A O 1
ATOM 585 N N . VAL A 1 82 ? 6.062 -4.877 -26.222 1.00 98.06 82 VAL A N 1
ATOM 586 C CA . VAL A 1 82 ? 5.194 -3.749 -25.898 1.00 98.06 82 VAL A CA 1
ATOM 587 C C . VAL A 1 82 ? 5.163 -3.529 -24.390 1.00 98.06 82 VAL A C 1
ATOM 589 O O . VAL A 1 82 ? 5.065 -4.473 -23.606 1.00 98.06 82 VAL A O 1
ATOM 592 N N . ILE A 1 83 ? 5.239 -2.271 -23.978 1.00 98.38 83 ILE A N 1
ATOM 593 C CA . ILE A 1 83 ? 5.075 -1.820 -22.603 1.00 98.38 83 ILE A CA 1
ATOM 594 C C . ILE A 1 83 ? 3.991 -0.752 -22.614 1.00 98.38 83 ILE A C 1
ATOM 596 O O . ILE A 1 83 ? 4.200 0.370 -23.066 1.00 98.38 83 ILE A O 1
ATOM 600 N N . GLU A 1 84 ? 2.817 -1.108 -22.119 1.00 97.19 84 GLU A N 1
ATOM 601 C CA . GLU A 1 84 ? 1.695 -0.193 -21.988 1.00 97.19 84 GLU A CA 1
ATOM 602 C C . GLU A 1 84 ? 1.796 0.508 -20.639 1.00 97.19 84 GLU A C 1
ATOM 604 O O . GLU A 1 84 ? 1.625 -0.114 -19.583 1.00 97.19 84 GLU A O 1
ATOM 609 N N . TRP A 1 85 ? 2.080 1.807 -20.673 1.00 96.00 85 TRP A N 1
ATOM 610 C CA . TRP A 1 85 ? 2.046 2.637 -19.482 1.00 96.00 85 TRP A CA 1
ATOM 611 C C . TRP A 1 85 ? 0.627 3.137 -19.228 1.00 96.00 85 TRP A C 1
ATOM 613 O O . TRP A 1 85 ? -0.012 3.734 -20.095 1.00 96.00 85 TRP A O 1
ATOM 623 N N . LYS A 1 86 ? 0.125 2.881 -18.020 1.00 89.38 86 LYS A N 1
ATOM 624 C CA . LYS A 1 86 ? -1.254 3.212 -17.652 1.00 89.38 86 LYS A CA 1
ATOM 625 C C . LYS A 1 86 ? -1.441 4.690 -17.297 1.00 89.38 86 LYS A C 1
ATOM 627 O O . LYS A 1 86 ? -2.521 5.244 -17.510 1.00 89.38 86 LYS A O 1
ATOM 632 N N . GLY A 1 87 ? -0.412 5.326 -16.738 1.00 84.25 87 GLY A N 1
ATOM 633 C CA . GLY A 1 87 ? -0.462 6.712 -16.272 1.00 84.25 87 GLY A CA 1
ATOM 634 C C . GLY A 1 87 ? -1.613 6.999 -15.302 1.00 84.25 87 GLY A C 1
ATOM 635 O O . GLY A 1 87 ? -1.992 6.166 -14.484 1.00 84.25 87 GLY A O 1
ATOM 636 N N . GLU A 1 88 ? -2.203 8.197 -15.386 1.00 73.44 88 GLU A N 1
ATOM 637 C CA . GLU A 1 88 ? -3.299 8.629 -14.495 1.00 73.44 88 GLU A CA 1
ATOM 638 C C . GLU A 1 88 ? -4.665 7.996 -14.821 1.00 73.44 88 GLU A C 1
ATOM 640 O O . GLU A 1 88 ? -5.693 8.460 -14.311 1.00 73.44 88 GLU A O 1
ATOM 645 N N . HIS A 1 89 ? -4.716 6.970 -15.677 1.00 69.69 89 HIS A N 1
ATOM 646 C CA . HIS A 1 89 ? -5.976 6.372 -16.096 1.00 69.69 89 HIS A CA 1
ATOM 647 C C . HIS A 1 89 ? -6.747 5.823 -14.887 1.00 69.69 89 HIS A C 1
ATOM 649 O O . HIS A 1 89 ? -6.285 4.944 -14.153 1.00 69.69 89 HIS A O 1
ATOM 655 N N . LYS A 1 90 ? -7.959 6.345 -14.681 1.00 62.72 90 LYS A N 1
ATOM 656 C CA . LYS A 1 90 ? -8.886 5.834 -13.671 1.00 62.72 90 LYS A CA 1
ATOM 657 C C . LYS A 1 90 ? -9.682 4.707 -14.298 1.00 62.72 90 LYS A C 1
ATOM 659 O O . LYS A 1 90 ? -10.494 4.949 -15.186 1.00 62.72 90 LYS A O 1
ATOM 664 N N . ASP A 1 91 ? -9.467 3.491 -13.818 1.00 62.66 91 ASP A N 1
ATOM 665 C CA . ASP A 1 91 ? -10.285 2.371 -14.263 1.00 62.66 91 ASP A CA 1
ATOM 666 C C . ASP A 1 91 ? -11.761 2.618 -13.908 1.00 62.66 91 ASP A C 1
ATOM 668 O O . ASP A 1 91 ? -12.059 3.113 -12.812 1.00 62.66 91 ASP A O 1
ATOM 672 N N . PRO A 1 92 ? -12.694 2.265 -14.810 1.00 59.06 92 PRO A N 1
ATOM 673 C CA . PRO A 1 92 ? -14.128 2.406 -14.561 1.00 59.06 92 PRO A CA 1
ATOM 674 C C . PRO A 1 92 ? -14.612 1.478 -13.436 1.00 59.06 92 PRO A C 1
ATOM 676 O O . PRO A 1 92 ? -15.667 1.704 -12.849 1.00 59.06 92 PRO A O 1
ATOM 679 N N . VAL A 1 93 ? -13.824 0.451 -13.111 1.00 59.03 93 VAL A N 1
ATOM 680 C CA . VAL A 1 93 ? -14.077 -0.527 -12.053 1.00 59.03 93 VAL A CA 1
ATOM 681 C C . VAL A 1 93 ? -12.878 -0.523 -11.101 1.00 59.03 93 VAL A C 1
ATOM 683 O O . VAL A 1 93 ? -11.752 -0.351 -11.567 1.00 59.03 93 VAL A O 1
ATOM 686 N N . PRO A 1 94 ? -13.064 -0.710 -9.778 1.00 58.28 94 PRO A N 1
ATOM 687 C CA . PRO A 1 94 ? -11.943 -0.850 -8.856 1.00 58.28 94 PRO A CA 1
ATOM 688 C C . PRO A 1 94 ? -10.971 -1.937 -9.328 1.00 58.28 94 PRO A C 1
ATOM 690 O O . PRO A 1 94 ? -11.317 -3.117 -9.369 1.00 58.28 94 PRO A O 1
ATOM 693 N N . ALA A 1 95 ? -9.759 -1.523 -9.700 1.00 60.06 95 ALA A N 1
ATOM 694 C CA . ALA A 1 95 ? -8.735 -2.433 -10.184 1.00 60.06 95 ALA A CA 1
ATOM 695 C C . ALA A 1 95 ? -8.343 -3.416 -9.068 1.00 60.06 95 ALA A C 1
ATOM 697 O O . ALA A 1 95 ? -7.991 -2.970 -7.971 1.00 60.06 95 ALA A O 1
ATOM 698 N N . PRO A 1 96 ? -8.360 -4.737 -9.319 1.00 66.62 96 PRO A N 1
ATOM 699 C CA . PRO A 1 96 ? -7.969 -5.716 -8.308 1.00 66.62 96 PRO A CA 1
ATOM 700 C C . PRO A 1 96 ? -6.464 -5.672 -8.007 1.00 66.62 96 PRO A C 1
ATOM 702 O O . PRO A 1 96 ? -6.052 -6.057 -6.915 1.00 66.62 96 PRO A O 1
ATOM 705 N N . LEU A 1 97 ? -5.648 -5.182 -8.951 1.00 77.69 97 LEU A N 1
ATOM 706 C CA . LEU A 1 97 ? -4.191 -5.116 -8.852 1.00 77.69 97 LEU A CA 1
ATOM 707 C C . LEU A 1 97 ? -3.670 -3.700 -9.167 1.00 77.69 97 LEU A C 1
ATOM 709 O O . LEU A 1 97 ? -4.204 -3.034 -10.058 1.00 77.69 97 LEU A O 1
ATOM 713 N N . PRO A 1 98 ? -2.622 -3.228 -8.466 1.00 83.62 98 PRO A N 1
ATOM 714 C CA . PRO A 1 98 ? -1.999 -1.924 -8.698 1.00 83.62 98 PRO A CA 1
ATOM 715 C C . PRO A 1 98 ? -1.042 -1.966 -9.897 1.00 83.62 98 PRO A C 1
ATOM 717 O O . PRO A 1 98 ? 0.169 -1.982 -9.724 1.00 83.62 98 PRO A O 1
ATOM 720 N N . VAL A 1 99 ? -1.574 -2.063 -11.110 1.00 89.94 99 VAL A N 1
ATOM 721 C CA . VAL A 1 99 ? -0.746 -2.179 -12.319 1.00 89.94 99 VAL A CA 1
ATOM 722 C C . VAL A 1 99 ? -0.435 -0.795 -12.877 1.00 89.94 99 VAL A C 1
ATOM 724 O O . VAL A 1 99 ? -1.367 -0.084 -13.253 1.00 89.94 99 VAL A O 1
ATOM 727 N N . ASP A 1 100 ? 0.852 -0.466 -12.969 1.00 93.81 100 ASP A N 1
ATOM 728 C CA . ASP A 1 100 ? 1.363 0.787 -13.540 1.00 93.81 100 ASP A CA 1
ATOM 729 C C . ASP A 1 100 ? 1.889 0.559 -14.971 1.00 93.81 100 ASP A C 1
ATOM 731 O O . ASP A 1 100 ? 1.660 1.377 -15.867 1.00 93.81 100 ASP A O 1
ATOM 735 N N . LEU A 1 101 ? 2.514 -0.606 -15.205 1.00 96.50 101 LEU A N 1
ATOM 736 C CA . LEU A 1 101 ? 2.968 -1.071 -16.519 1.00 96.50 101 LEU A CA 1
ATOM 737 C C . LEU A 1 101 ? 2.375 -2.447 -16.841 1.00 96.50 101 LEU A C 1
ATOM 739 O O . LEU A 1 101 ? 2.401 -3.360 -16.009 1.00 96.50 101 LEU A O 1
ATOM 743 N N . ARG A 1 102 ? 1.902 -2.623 -18.076 1.00 96.38 102 ARG A N 1
ATOM 744 C CA . ARG A 1 102 ? 1.561 -3.937 -18.638 1.00 96.38 102 ARG A CA 1
ATOM 745 C C . ARG A 1 102 ? 2.540 -4.271 -19.759 1.00 96.38 102 ARG A C 1
ATOM 747 O O . ARG A 1 102 ? 2.605 -3.553 -20.749 1.00 96.38 102 ARG A O 1
ATOM 754 N N . VAL A 1 103 ? 3.297 -5.354 -19.602 1.00 97.94 103 VAL A N 1
ATOM 755 C CA . VAL A 1 103 ? 4.349 -5.758 -20.548 1.00 97.94 103 VAL A CA 1
ATOM 756 C C . VAL A 1 103 ? 3.904 -6.989 -21.325 1.00 97.94 103 VAL A C 1
ATOM 758 O O . VAL A 1 103 ? 3.494 -7.991 -20.732 1.00 97.94 103 VAL A O 1
ATOM 761 N N . ASP A 1 104 ? 3.974 -6.912 -22.652 1.00 96.94 104 ASP A N 1
ATOM 762 C CA . ASP A 1 104 ? 3.627 -7.981 -23.598 1.00 96.94 104 ASP A CA 1
ATOM 763 C C . ASP A 1 104 ? 2.225 -8.580 -23.384 1.00 96.94 104 ASP A C 1
ATOM 765 O O . ASP A 1 104 ? 1.978 -9.735 -23.719 1.00 96.94 104 ASP A O 1
ATOM 769 N N . HIS A 1 105 ? 1.311 -7.805 -22.786 1.00 94.25 105 HIS A N 1
ATOM 770 C CA . HIS A 1 105 ? -0.021 -8.228 -22.324 1.00 94.25 105 HIS A CA 1
ATOM 771 C C . HIS A 1 105 ? -0.035 -9.388 -21.309 1.00 94.25 105 HIS A C 1
ATOM 773 O O . HIS A 1 105 ? -1.103 -9.902 -20.980 1.00 94.25 105 HIS A O 1
ATOM 779 N N . VAL A 1 106 ? 1.129 -9.776 -20.785 1.00 93.81 106 VAL A N 1
ATOM 780 C CA . VAL A 1 106 ? 1.307 -10.940 -19.905 1.00 93.81 106 VAL A CA 1
ATOM 781 C C . VAL A 1 106 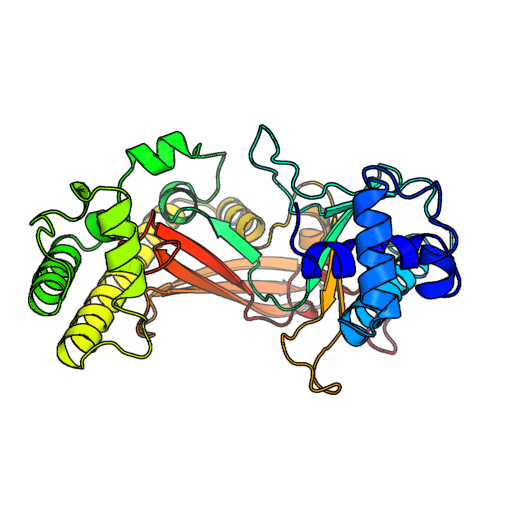? 1.731 -10.505 -18.510 1.00 93.81 106 VAL A C 1
ATOM 783 O O . VAL A 1 106 ? 1.144 -10.939 -17.521 1.00 93.81 106 VAL A O 1
ATOM 786 N N . TYR A 1 107 ? 2.736 -9.636 -18.416 1.00 96.12 107 TYR A N 1
ATOM 787 C CA . TYR A 1 107 ? 3.293 -9.242 -17.131 1.00 96.12 107 TYR A CA 1
ATOM 788 C C . TYR A 1 107 ? 2.610 -7.977 -16.629 1.00 96.12 107 TYR A C 1
ATOM 790 O O . TYR A 1 107 ? 2.547 -6.957 -17.317 1.00 96.12 107 TYR A O 1
ATOM 798 N N . LEU A 1 108 ? 2.117 -8.052 -15.399 1.00 95.69 108 LEU A N 1
ATOM 799 C CA . LEU A 1 108 ? 1.545 -6.926 -14.679 1.00 95.69 108 LEU A CA 1
ATOM 800 C C . LEU A 1 108 ? 2.598 -6.411 -13.703 1.00 95.69 108 LEU A C 1
ATOM 802 O O . LEU A 1 108 ? 3.043 -7.167 -12.840 1.00 95.69 108 LEU A O 1
ATOM 806 N N . VAL A 1 109 ? 3.004 -5.152 -13.829 1.00 96.69 109 VAL A N 1
ATOM 807 C CA . VAL A 1 109 ? 4.071 -4.573 -13.010 1.00 96.69 109 VAL A CA 1
ATOM 808 C C . VAL A 1 109 ? 3.547 -3.361 -12.248 1.00 96.69 109 VAL A C 1
ATOM 810 O O . VAL A 1 109 ? 2.929 -2.463 -12.818 1.00 96.69 109 VAL A O 1
ATOM 813 N N . SER A 1 110 ? 3.817 -3.350 -10.947 1.00 94.12 110 SER A N 1
ATOM 814 C CA . SER A 1 110 ? 3.616 -2.221 -10.048 1.00 94.12 110 SER A CA 1
ATOM 815 C C . SER A 1 110 ? 4.959 -1.577 -9.719 1.00 94.12 110 SER A C 1
ATOM 817 O O . SER A 1 110 ? 5.878 -2.246 -9.233 1.00 94.12 110 SER A O 1
ATOM 819 N N . CYS A 1 111 ? 5.059 -0.275 -9.940 1.00 93.00 111 CYS A N 1
ATOM 820 C CA . CYS A 1 111 ? 6.216 0.553 -9.645 1.00 93.00 111 CYS A CA 1
ATOM 821 C C . CYS A 1 111 ? 6.067 1.154 -8.241 1.00 93.00 111 CYS A C 1
ATOM 823 O O . CYS A 1 111 ? 5.253 2.043 -7.994 1.00 93.00 111 CYS A O 1
ATOM 825 N N . LYS A 1 112 ? 6.857 0.673 -7.277 1.00 87.31 112 LYS A N 1
ATOM 826 C CA . LYS A 1 112 ? 6.692 1.007 -5.854 1.00 87.31 112 LYS A CA 1
ATOM 827 C C . LYS A 1 112 ? 7.957 1.587 -5.234 1.00 87.31 112 LYS A C 1
ATOM 829 O O . LYS A 1 112 ? 8.743 0.893 -4.592 1.00 87.31 112 LYS A O 1
ATOM 834 N N . TYR A 1 113 ? 8.100 2.899 -5.358 1.00 78.69 113 TYR A N 1
ATOM 835 C CA . TYR A 1 113 ? 9.245 3.650 -4.852 1.00 78.69 113 TYR A CA 1
ATOM 836 C C . TYR A 1 113 ? 8.879 4.361 -3.541 1.00 78.69 113 TYR A C 1
ATOM 838 O O . TYR A 1 113 ? 8.023 5.245 -3.504 1.00 78.69 113 TYR A O 1
ATOM 846 N N . GLY A 1 114 ? 9.476 3.930 -2.426 1.00 65.38 114 GLY A N 1
ATOM 847 C CA . GLY A 1 114 ? 9.390 4.648 -1.147 1.00 65.38 114 GLY A CA 1
ATOM 848 C C . GLY A 1 114 ? 8.089 4.503 -0.349 1.00 65.38 114 GLY A C 1
ATOM 849 O O . GLY A 1 114 ? 7.789 5.345 0.501 1.00 65.38 114 GLY A O 1
ATOM 850 N N . SER A 1 115 ? 7.315 3.434 -0.561 1.00 71.38 115 SER A N 1
ATOM 851 C CA . SER A 1 115 ? 6.116 3.146 0.240 1.00 71.38 115 SER A CA 1
ATOM 852 C C . SER A 1 115 ? 6.088 1.706 0.746 1.00 71.38 115 SER A C 1
ATOM 854 O O . SER A 1 115 ? 6.297 0.775 -0.021 1.00 71.38 115 SER A O 1
ATOM 856 N N . LYS A 1 116 ? 5.759 1.514 2.031 1.00 78.38 116 LYS A N 1
ATOM 857 C CA . LYS A 1 116 ? 5.425 0.198 2.618 1.00 78.38 116 LYS A CA 1
ATOM 858 C C . LYS A 1 116 ? 3.921 -0.109 2.583 1.00 78.38 116 LYS A C 1
ATOM 860 O O . LYS A 1 116 ? 3.503 -1.197 2.968 1.00 78.38 116 LYS A O 1
ATOM 865 N N . VAL A 1 117 ? 3.105 0.836 2.109 1.00 87.25 117 VAL A N 1
ATOM 866 C CA . VAL A 1 117 ? 1.644 0.698 2.055 1.00 87.25 117 VAL A CA 1
ATOM 867 C C . VAL A 1 117 ? 1.277 -0.347 1.012 1.00 87.25 117 VAL A C 1
ATOM 869 O O . VAL A 1 117 ? 1.636 -0.202 -0.156 1.00 87.25 117 VAL A O 1
ATOM 872 N N . LEU A 1 118 ? 0.584 -1.404 1.416 1.00 88.69 118 LEU A N 1
ATOM 873 C CA . LEU A 1 118 ? 0.032 -2.411 0.518 1.00 88.69 118 LEU A CA 1
ATOM 874 C C . LEU A 1 118 ? -1.223 -1.899 -0.173 1.00 88.69 118 LEU A C 1
ATOM 876 O O . LEU A 1 118 ? -1.319 -2.064 -1.378 1.00 88.69 118 LEU A O 1
ATOM 880 N N . GLY A 1 119 ? -2.128 -1.223 0.535 1.00 88.00 119 GLY A N 1
ATOM 881 C CA . GLY A 1 119 ? -3.365 -0.707 -0.047 1.00 88.00 119 GLY A CA 1
ATOM 882 C C . GLY A 1 119 ? -4.053 0.349 0.807 1.00 88.00 119 GLY A C 1
ATOM 883 O O . GLY A 1 119 ? -3.788 0.468 2.002 1.00 88.00 119 GLY A O 1
ATOM 884 N N . ASN A 1 120 ? -4.940 1.107 0.160 1.00 88.38 120 ASN A N 1
ATOM 885 C CA . ASN A 1 120 ? -5.820 2.087 0.789 1.00 88.38 120 ASN A CA 1
ATOM 886 C C . ASN A 1 120 ? -7.256 1.650 0.534 1.00 88.38 120 ASN A C 1
ATOM 888 O O . ASN A 1 120 ? -7.671 1.550 -0.623 1.00 88.38 120 ASN A O 1
ATOM 892 N N . HIS A 1 121 ? -7.996 1.393 1.601 1.00 88.56 121 HIS A N 1
ATOM 893 C CA . HIS A 1 121 ? -9.385 0.950 1.546 1.00 88.56 121 HIS A CA 1
ATOM 894 C C . HIS A 1 121 ? -10.253 1.898 2.371 1.00 88.56 121 HIS A C 1
ATOM 896 O O . HIS A 1 121 ? -9.727 2.673 3.165 1.00 88.56 121 HIS A O 1
ATOM 902 N N . SER A 1 122 ? -11.576 1.847 2.228 1.00 89.81 122 SER A N 1
ATOM 903 C CA . SER A 1 122 ? -12.425 2.389 3.292 1.00 89.81 122 SER A CA 1
ATOM 904 C C . SER A 1 122 ? -12.402 1.418 4.483 1.00 89.81 122 SER A C 1
ATOM 906 O O . SER A 1 122 ? -12.324 0.201 4.269 1.00 89.81 122 SER A O 1
ATOM 908 N N . PRO A 1 123 ? -12.487 1.906 5.733 1.00 93.88 123 PRO A N 1
ATOM 909 C CA . PRO A 1 123 ? -12.642 1.040 6.899 1.00 93.88 123 PRO A CA 1
ATOM 910 C C . PRO A 1 123 ? -13.849 0.105 6.770 1.00 93.88 123 PRO A C 1
ATOM 912 O O . PRO A 1 123 ? -13.724 -1.078 7.059 1.00 93.88 123 PRO A O 1
ATOM 915 N N . HIS A 1 124 ? -14.960 0.591 6.205 1.00 91.88 124 HIS A N 1
ATOM 916 C CA . HIS A 1 124 ? -16.144 -0.215 5.888 1.00 91.88 124 HIS A CA 1
ATOM 917 C C . HIS A 1 124 ? -15.827 -1.395 4.961 1.00 91.88 124 HIS A C 1
ATOM 919 O O . HIS A 1 124 ? -16.183 -2.530 5.263 1.00 91.88 124 HIS A O 1
ATOM 925 N N . ALA A 1 125 ? -15.100 -1.169 3.861 1.00 89.62 125 ALA A N 1
ATOM 926 C CA . ALA A 1 125 ? -14.722 -2.242 2.939 1.00 89.62 125 ALA A CA 1
ATOM 927 C C . ALA A 1 125 ? -13.790 -3.268 3.586 1.00 89.62 125 ALA A C 1
ATOM 929 O O . ALA A 1 125 ? -13.922 -4.465 3.331 1.00 89.62 125 ALA A O 1
ATOM 930 N N . LEU A 1 126 ? -12.855 -2.813 4.421 1.00 93.38 126 LEU A N 1
ATOM 931 C CA . LEU A 1 126 ? -11.880 -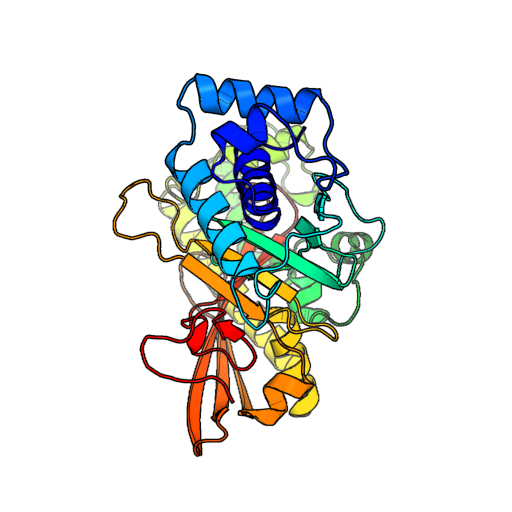3.690 5.058 1.00 93.38 126 LEU A CA 1
ATOM 932 C C . LEU A 1 126 ? -12.484 -4.490 6.214 1.00 93.38 126 LEU A C 1
ATOM 934 O O . LEU A 1 126 ? -12.281 -5.698 6.280 1.00 93.38 126 LEU A O 1
ATOM 938 N N . ILE A 1 127 ? -13.198 -3.822 7.117 1.00 95.19 127 ILE A N 1
ATOM 939 C CA . ILE A 1 127 ? -13.650 -4.389 8.391 1.00 95.19 127 ILE A CA 1
ATOM 940 C C . ILE A 1 127 ? -14.993 -5.092 8.219 1.00 95.19 127 ILE A C 1
ATOM 942 O O . ILE A 1 127 ? -15.102 -6.277 8.518 1.00 95.19 127 ILE A O 1
ATOM 946 N N . ASP A 1 128 ? -15.989 -4.395 7.672 1.00 91.38 128 ASP A N 1
ATOM 947 C CA . ASP A 1 128 ? -17.332 -4.953 7.486 1.00 91.38 128 ASP A CA 1
ATOM 948 C C . ASP A 1 128 ? -17.439 -5.765 6.194 1.00 91.38 128 ASP A C 1
ATOM 950 O O . ASP A 1 128 ? -18.150 -6.766 6.138 1.00 91.38 128 ASP A O 1
ATOM 954 N N . GLY A 1 129 ? -16.723 -5.361 5.149 1.00 89.69 129 GLY A N 1
ATOM 955 C CA . GLY A 1 129 ? -16.714 -6.067 3.872 1.00 89.69 129 GLY A CA 1
ATOM 956 C C . GLY A 1 129 ? -15.732 -7.232 3.807 1.00 89.69 129 GLY A C 1
ATOM 957 O O . GLY A 1 129 ? -15.854 -8.050 2.904 1.00 89.69 129 GLY A O 1
ATOM 958 N N . LEU A 1 130 ? -14.738 -7.315 4.705 1.00 92.81 130 LEU A N 1
ATOM 959 C CA . LEU A 1 130 ? -13.601 -8.251 4.599 1.00 92.81 130 LEU A CA 1
ATOM 960 C C . LEU A 1 130 ? -12.935 -8.236 3.209 1.00 92.81 130 LEU A C 1
ATOM 962 O O . LEU A 1 130 ? -12.425 -9.251 2.714 1.00 92.81 130 LEU A O 1
ATOM 966 N N . LEU A 1 131 ? -12.981 -7.068 2.560 1.00 88.75 131 LEU A N 1
ATOM 967 C CA . LEU A 1 131 ? -12.566 -6.843 1.177 1.00 88.75 131 LEU A CA 1
ATOM 968 C C . LEU A 1 131 ? -13.244 -7.802 0.170 1.00 88.75 131 LEU A C 1
ATOM 970 O O . LEU A 1 131 ? -12.719 -8.042 -0.919 1.00 88.75 131 LEU A O 1
ATOM 974 N N . GLU A 1 132 ? -14.394 -8.384 0.520 1.00 82.75 132 GLU A N 1
ATOM 975 C CA . GLU A 1 132 ? -15.209 -9.197 -0.378 1.00 82.75 132 GLU A CA 1
ATOM 976 C C . GLU A 1 132 ? -16.041 -8.278 -1.276 1.00 82.75 132 GLU A C 1
ATOM 978 O O . GLU A 1 132 ? -16.944 -7.580 -0.821 1.00 82.75 132 GLU A O 1
ATOM 983 N N . GLY A 1 133 ? -15.740 -8.294 -2.575 1.00 64.06 133 GLY A N 1
ATOM 984 C CA . GLY A 1 133 ? -16.438 -7.462 -3.548 1.00 64.06 133 GLY A CA 1
ATOM 985 C C . GLY A 1 133 ? -16.060 -5.980 -3.467 1.00 64.06 133 GLY A C 1
ATOM 986 O O . GLY A 1 133 ? -15.396 -5.500 -2.549 1.00 64.06 133 GLY A O 1
ATOM 987 N N . SER A 1 134 ? -16.478 -5.233 -4.485 1.00 52.31 134 SER A N 1
ATOM 988 C CA . SER A 1 134 ? -16.435 -3.778 -4.447 1.00 52.31 134 SER A CA 1
ATOM 989 C C . SER A 1 134 ? -17.629 -3.317 -3.616 1.00 52.31 134 SER A C 1
ATOM 991 O O . SER A 1 134 ? -18.716 -3.145 -4.168 1.00 52.31 134 SER A O 1
ATOM 993 N N . LEU A 1 135 ? -17.447 -3.046 -2.318 1.00 53.97 135 LEU A N 1
ATOM 994 C CA . LEU A 1 135 ? -18.221 -1.947 -1.741 1.00 53.97 135 LEU A CA 1
ATOM 995 C C . LEU A 1 135 ? -17.882 -0.740 -2.611 1.00 53.97 135 LEU A C 1
ATOM 997 O O . LEU A 1 135 ? -16.756 -0.237 -2.592 1.00 53.97 135 LEU A O 1
ATOM 1001 N N . THR A 1 136 ? -18.816 -0.375 -3.486 1.00 53.03 136 THR A N 1
ATOM 1002 C CA . THR A 1 136 ? -18.643 0.756 -4.387 1.00 53.03 136 THR A CA 1
ATOM 1003 C C . THR A 1 136 ? -18.337 1.980 -3.529 1.00 53.03 136 THR A C 1
ATOM 1005 O O . THR A 1 136 ? -18.732 2.055 -2.361 1.00 53.03 136 THR A O 1
ATOM 1008 N N . ARG A 1 137 ? -17.632 2.976 -4.081 1.00 53.94 137 ARG A N 1
ATOM 1009 C CA . ARG A 1 137 ? -17.441 4.248 -3.358 1.00 53.94 137 ARG A CA 1
ATOM 1010 C C . ARG A 1 137 ? -18.770 4.823 -2.858 1.00 53.94 137 ARG A C 1
ATOM 1012 O O . ARG A 1 137 ? -18.774 5.501 -1.842 1.00 53.94 137 ARG A O 1
ATOM 1019 N N . GLN A 1 138 ? -19.865 4.514 -3.552 1.00 52.72 138 GLN A N 1
ATOM 1020 C CA . GLN A 1 138 ? -21.224 4.863 -3.169 1.00 52.72 138 GLN A CA 1
ATOM 1021 C C . GLN A 1 138 ? -21.660 4.193 -1.856 1.00 52.72 138 GLN A C 1
ATOM 1023 O O . GLN A 1 138 ? -21.998 4.911 -0.924 1.00 52.72 138 GLN A O 1
ATOM 1028 N N . HIS A 1 139 ? -21.537 2.868 -1.704 1.00 59.59 139 HIS A N 1
ATOM 1029 C CA . HIS A 1 139 ? -21.846 2.211 -0.422 1.00 59.59 139 HIS A CA 1
ATOM 1030 C C . HIS A 1 139 ? -20.933 2.690 0.719 1.00 59.59 139 HIS A C 1
ATOM 1032 O O . HIS A 1 139 ? -21.365 2.800 1.861 1.00 59.59 139 HIS A O 1
ATOM 1038 N N . ALA A 1 140 ? -19.667 3.008 0.424 1.00 59.53 140 ALA A N 1
ATOM 1039 C CA . ALA A 1 140 ? -18.763 3.586 1.419 1.00 59.53 140 ALA A CA 1
ATOM 1040 C C . ALA A 1 140 ? -19.155 5.021 1.826 1.00 59.53 140 ALA A C 1
ATOM 1042 O O . ALA A 1 140 ? -18.891 5.410 2.960 1.00 59.53 140 ALA A O 1
ATOM 1043 N N . ALA A 1 141 ? -19.766 5.795 0.922 1.00 61.44 141 ALA A N 1
ATOM 1044 C CA . ALA A 1 141 ? -20.288 7.129 1.214 1.00 61.44 141 ALA A CA 1
ATOM 1045 C C . ALA A 1 141 ? -21.594 7.066 2.022 1.00 61.44 141 ALA A C 1
ATOM 1047 O O . ALA A 1 141 ? -21.768 7.846 2.954 1.00 61.44 141 ALA A O 1
ATOM 1048 N N . GLU A 1 142 ? -22.472 6.109 1.714 1.00 65.56 142 GLU A N 1
ATOM 1049 C CA . GLU A 1 142 ? -23.723 5.863 2.449 1.00 65.56 142 GLU A CA 1
ATOM 1050 C C . GLU A 1 142 ? -23.472 5.361 3.879 1.00 65.56 142 GLU A C 1
ATOM 1052 O O . GLU A 1 142 ? -24.223 5.691 4.793 1.00 65.56 142 GLU A O 1
ATOM 1057 N N . ALA A 1 143 ? -22.387 4.614 4.101 1.00 72.00 143 ALA A N 1
ATOM 1058 C CA . ALA A 1 143 ? -22.047 4.059 5.411 1.00 72.00 143 ALA A CA 1
ATOM 1059 C C . ALA A 1 143 ? -21.530 5.101 6.434 1.00 72.00 143 ALA A C 1
ATOM 1061 O O . ALA A 1 143 ? -21.344 4.772 7.608 1.00 72.00 143 ALA A O 1
ATOM 1062 N N . GLY A 1 144 ? -21.308 6.352 6.014 1.00 82.56 144 GLY A N 1
ATOM 1063 C CA . GLY A 1 144 ? -20.945 7.467 6.894 1.00 82.56 144 GLY A CA 1
ATOM 1064 C C . GLY A 1 144 ? -19.503 7.449 7.424 1.00 82.56 144 GLY A C 1
ATOM 1065 O O . GLY A 1 144 ? -18.676 6.605 7.062 1.00 82.56 144 GLY A O 1
ATOM 1066 N N . ASP A 1 145 ? -19.182 8.424 8.285 1.00 90.88 145 ASP A N 1
ATOM 1067 C CA . ASP A 1 145 ? -17.855 8.557 8.902 1.00 90.88 145 ASP A CA 1
ATOM 1068 C C . ASP A 1 145 ? -17.605 7.406 9.893 1.00 90.88 145 ASP A C 1
ATOM 1070 O O . ASP A 1 145 ? -18.312 7.248 10.890 1.00 90.88 145 ASP A O 1
ATOM 1074 N N . TRP A 1 146 ? -16.569 6.607 9.621 1.00 94.81 146 TRP A N 1
ATOM 1075 C CA . TRP A 1 146 ? -16.168 5.480 10.461 1.00 94.81 146 TRP A CA 1
ATOM 1076 C C . TRP A 1 146 ? -15.915 5.875 11.919 1.00 94.81 146 TRP A C 1
ATOM 1078 O O . TRP A 1 146 ? -16.297 5.131 12.816 1.00 94.81 146 TRP A O 1
ATOM 1088 N N . PHE A 1 147 ? -15.296 7.032 12.174 1.00 96.12 147 PHE A N 1
ATOM 1089 C CA . PHE A 1 147 ? -15.012 7.487 13.536 1.00 96.12 147 PHE A CA 1
ATOM 1090 C C . PHE A 1 147 ? -16.304 7.768 14.300 1.00 96.12 147 PHE A C 1
ATOM 1092 O O . PHE A 1 147 ? -16.441 7.323 15.436 1.00 96.12 147 PHE A O 1
ATOM 1099 N N . ARG A 1 148 ? -17.277 8.418 13.650 1.00 95.00 148 ARG A N 1
ATOM 1100 C CA . ARG A 1 148 ? -18.613 8.642 14.219 1.00 95.00 148 ARG A CA 1
ATOM 1101 C C . ARG A 1 148 ? -19.339 7.324 14.488 1.00 95.00 148 ARG A C 1
ATOM 1103 O O . ARG A 1 148 ? -20.011 7.207 15.503 1.00 95.00 148 ARG A O 1
ATOM 1110 N N . LEU A 1 149 ? -19.192 6.335 13.604 1.00 94.94 149 LEU A N 1
ATOM 1111 C CA . LEU A 1 149 ? -19.814 5.020 13.768 1.00 94.94 149 LEU A CA 1
ATOM 1112 C C . LEU A 1 149 ? -19.250 4.255 14.972 1.00 94.94 149 LEU A C 1
ATOM 1114 O O . LEU A 1 149 ? -20.016 3.696 15.753 1.00 94.94 149 LEU A O 1
ATOM 1118 N N . VAL A 1 150 ? -17.922 4.177 15.100 1.00 96.88 150 VAL A N 1
ATOM 1119 C CA . VAL A 1 150 ? -17.294 3.309 16.112 1.00 96.88 150 VAL A CA 1
ATOM 1120 C C . VAL A 1 150 ? -16.958 4.028 17.412 1.00 96.88 150 VAL A C 1
ATOM 1122 O O . VAL A 1 150 ? -16.703 3.359 18.403 1.00 96.88 150 VAL A O 1
ATOM 1125 N N . ALA A 1 151 ? -16.931 5.357 17.443 1.00 97.00 151 ALA A N 1
ATOM 1126 C CA . ALA A 1 151 ? -16.603 6.139 18.633 1.00 97.00 151 ALA A CA 1
ATOM 1127 C C . ALA A 1 151 ? -17.415 7.451 18.674 1.00 97.00 151 ALA A C 1
ATOM 1129 O O . ALA A 1 151 ? -16.817 8.524 18.646 1.00 97.00 151 ALA A O 1
ATOM 1130 N N . PRO A 1 152 ? -18.762 7.392 18.714 1.00 96.50 152 PRO A N 1
ATOM 1131 C CA . PRO A 1 152 ? -19.618 8.569 18.545 1.00 96.50 152 PRO A CA 1
ATOM 1132 C C . PRO A 1 152 ? -19.354 9.672 19.577 1.00 96.50 152 PRO A C 1
ATOM 1134 O O . PRO A 1 152 ? -19.225 10.830 19.192 1.00 96.50 152 PRO A O 1
ATOM 1137 N N . GLU A 1 153 ? -19.227 9.311 20.856 1.00 97.19 153 GLU A N 1
ATOM 1138 C CA . GLU A 1 153 ? -18.970 10.254 21.955 1.00 97.19 153 GLU A CA 1
ATOM 1139 C C . GLU A 1 153 ? -17.590 10.906 21.801 1.00 97.19 153 GLU A C 1
ATOM 1141 O O . GLU A 1 153 ? -17.496 12.110 21.592 1.00 97.19 153 GLU A O 1
ATOM 1146 N N . ALA A 1 154 ? -16.523 10.103 21.735 1.00 96.75 154 ALA A N 1
ATOM 1147 C CA . ALA A 1 154 ? -15.161 10.617 21.585 1.00 96.75 154 ALA A CA 1
ATOM 1148 C C . ALA A 1 154 ? -14.940 11.413 20.279 1.00 96.75 154 ALA A C 1
ATOM 1150 O O . ALA A 1 154 ? -14.113 12.324 20.236 1.00 96.75 154 ALA A O 1
ATOM 1151 N N . TYR A 1 155 ? -15.667 11.087 19.203 1.00 95.81 155 TYR A N 1
ATOM 1152 C CA . TYR A 1 155 ? -15.678 11.865 17.961 1.00 95.81 155 TYR A CA 1
ATOM 1153 C C . TYR A 1 155 ? -16.321 13.242 18.159 1.00 95.81 155 TYR A C 1
ATOM 1155 O O . TYR A 1 155 ? -15.763 14.244 17.704 1.00 95.81 155 TYR A O 1
ATOM 1163 N N . ALA A 1 156 ? -17.476 13.292 18.830 1.00 95.12 156 ALA A N 1
ATOM 1164 C CA . ALA A 1 156 ? -18.179 14.534 19.131 1.00 95.12 156 ALA A CA 1
ATOM 1165 C C . ALA A 1 156 ? -17.362 15.422 20.080 1.00 95.12 156 ALA A C 1
ATOM 1167 O O . ALA A 1 156 ? -17.197 16.609 19.798 1.00 95.12 156 ALA A O 1
ATOM 1168 N N . ASP A 1 157 ? -16.776 14.842 21.128 1.00 95.19 157 ASP A N 1
ATOM 1169 C CA . ASP A 1 157 ? -15.947 15.554 22.105 1.00 95.19 157 ASP A CA 1
ATOM 1170 C C . ASP A 1 157 ? -14.689 16.140 21.461 1.00 95.19 157 ASP A C 1
ATOM 1172 O O . ASP A 1 157 ? -14.364 17.314 21.661 1.00 95.19 157 ASP A O 1
ATOM 1176 N N . LEU A 1 158 ? -13.999 15.356 20.620 1.00 95.00 158 LEU A N 1
ATOM 1177 C CA . LEU A 1 158 ? -12.838 15.853 19.885 1.00 95.00 158 LEU A CA 1
ATOM 1178 C C . LEU A 1 158 ? -13.225 17.018 18.969 1.00 95.00 158 LEU A C 1
ATOM 1180 O O . LEU A 1 158 ? -12.495 18.006 18.904 1.00 95.00 158 LEU A O 1
ATOM 1184 N N . TRP A 1 159 ? -14.350 16.916 18.257 1.00 94.06 159 TRP A N 1
ATOM 1185 C CA . TRP A 1 159 ? -14.802 17.995 17.383 1.00 94.06 159 TRP A CA 1
ATOM 1186 C C . TRP A 1 159 ? -15.187 19.253 18.166 1.00 94.06 159 TRP A C 1
ATOM 1188 O O . TRP A 1 159 ? -14.778 20.350 17.782 1.00 94.06 159 TRP A O 1
ATOM 1198 N N . ALA A 1 160 ? -15.913 19.107 19.277 1.00 94.25 160 ALA A N 1
ATOM 1199 C CA . ALA A 1 160 ? -16.271 20.215 20.156 1.00 94.25 160 ALA A CA 1
ATOM 1200 C C . ALA A 1 160 ? -15.019 20.954 20.648 1.00 94.25 160 ALA A C 1
ATOM 1202 O O . ALA A 1 160 ? -14.923 22.169 20.481 1.00 94.25 160 ALA A O 1
ATOM 1203 N N . MET A 1 161 ? -14.010 20.216 21.119 1.00 93.44 161 MET A N 1
ATOM 1204 C CA . MET A 1 161 ? -12.737 20.803 21.535 1.00 93.44 161 MET A CA 1
ATOM 1205 C C . MET A 1 161 ? -12.007 21.458 20.353 1.00 93.44 161 MET A C 1
ATOM 1207 O O . MET A 1 161 ? -11.534 22.582 20.462 1.00 93.44 161 MET A O 1
ATOM 1211 N N . MET A 1 162 ? -11.940 20.814 19.182 1.00 91.44 162 MET A N 1
ATOM 1212 C CA . MET A 1 162 ? -11.282 21.403 18.004 1.00 91.44 162 MET A CA 1
ATOM 1213 C C . MET A 1 162 ? -11.932 22.718 17.564 1.00 91.44 162 MET A C 1
ATOM 1215 O O . MET A 1 162 ? -11.220 23.595 17.077 1.00 91.44 162 MET A O 1
ATOM 1219 N N . ARG A 1 163 ? -13.248 22.879 17.752 1.00 91.69 163 ARG A N 1
ATOM 1220 C CA . ARG A 1 163 ? -13.955 24.139 17.482 1.00 91.69 163 ARG A CA 1
ATOM 1221 C C . ARG A 1 163 ? -13.558 25.256 18.442 1.00 91.69 163 ARG A C 1
ATOM 1223 O O . ARG A 1 163 ? -13.451 26.390 17.995 1.00 91.69 163 ARG A O 1
ATOM 1230 N N . GLU A 1 164 ? -13.296 24.959 19.712 1.00 90.00 164 GLU A N 1
ATOM 1231 C CA . GLU A 1 164 ? -12.831 25.963 20.685 1.00 90.00 164 GLU A CA 1
ATOM 1232 C C . GLU A 1 164 ? -11.431 26.497 20.350 1.00 90.00 164 GLU A C 1
ATOM 1234 O O . GLU A 1 164 ? -11.139 27.670 20.566 1.00 90.00 164 GLU A O 1
ATOM 1239 N N . PHE A 1 165 ? -10.573 25.649 19.776 1.00 86.75 165 PHE A N 1
ATOM 1240 C CA . PHE A 1 165 ? -9.228 26.027 19.325 1.00 86.75 165 PHE A CA 1
ATOM 1241 C C . PHE A 1 165 ? -9.188 26.542 17.878 1.00 86.75 165 PHE A C 1
ATOM 1243 O O . PHE A 1 165 ? -8.117 26.898 17.380 1.00 86.75 165 PHE A O 1
ATOM 1250 N N . ALA A 1 166 ? -10.316 26.537 17.167 1.00 85.25 166 ALA A N 1
ATOM 1251 C CA . ALA A 1 166 ? -10.358 26.915 15.767 1.00 85.25 166 ALA A CA 1
ATOM 1252 C C . ALA A 1 166 ? -10.273 28.431 15.587 1.00 85.25 166 ALA A C 1
ATOM 1254 O O . ALA A 1 166 ? -11.002 29.193 16.211 1.00 85.25 166 ALA A O 1
ATOM 1255 N N . THR A 1 167 ? -9.441 28.866 14.643 1.00 82.12 167 THR A N 1
ATOM 1256 C CA . THR A 1 167 ? -9.399 30.265 14.186 1.00 82.12 167 THR A CA 1
ATOM 1257 C C . THR A 1 167 ? -10.343 30.529 13.009 1.00 82.12 167 THR A C 1
ATOM 1259 O O . THR A 1 167 ? -10.441 31.654 12.528 1.00 82.12 167 THR A O 1
ATOM 1262 N N . VAL A 1 168 ? -11.028 29.489 12.522 1.00 78.75 168 VAL A N 1
ATOM 1263 C CA . VAL A 1 168 ? -11.994 29.563 11.422 1.00 78.75 168 VAL A CA 1
ATOM 1264 C C . VAL A 1 168 ? -13.379 29.839 11.997 1.00 78.75 168 VAL A C 1
ATOM 1266 O O . VAL A 1 168 ? -13.914 29.029 12.753 1.00 78.75 168 VAL A O 1
ATOM 1269 N N . GLU A 1 169 ? -13.972 30.963 11.608 1.00 81.62 169 GLU A N 1
ATOM 1270 C CA . GLU A 1 169 ? -15.336 31.313 12.001 1.00 81.62 169 GLU A CA 1
ATOM 1271 C C . GLU A 1 169 ? -16.385 30.433 11.303 1.00 81.62 169 GLU A C 1
ATOM 1273 O O . GLU A 1 169 ? -16.176 29.901 10.210 1.00 81.62 169 GLU A O 1
ATOM 1278 N N . GLY A 1 170 ? -17.548 30.287 11.942 1.00 85.88 170 GLY A N 1
ATOM 1279 C CA . GLY A 1 170 ? -18.709 29.626 11.343 1.00 85.88 170 GLY A CA 1
ATOM 1280 C C . GLY A 1 170 ? -18.625 28.100 11.252 1.00 85.88 170 GLY A C 1
ATOM 1281 O O . GLY A 1 170 ? -19.420 27.505 10.527 1.00 85.88 170 GLY A O 1
ATOM 1282 N N . LEU A 1 171 ? -17.698 27.446 11.966 1.00 89.69 171 LEU A N 1
ATOM 1283 C CA . LEU A 1 171 ? -17.660 25.981 12.016 1.00 89.69 171 LEU A CA 1
ATOM 1284 C C . LEU A 1 171 ? -18.936 25.416 12.678 1.00 89.69 171 LEU A C 1
ATOM 1286 O O . LEU A 1 171 ? -19.234 25.776 13.829 1.00 89.69 171 LEU A O 1
ATOM 1290 N N . PRO A 1 172 ? -19.664 24.509 11.994 1.00 92.81 172 PRO A N 1
ATOM 1291 C CA . PRO A 1 172 ? -20.919 23.954 12.489 1.00 92.81 172 PRO A CA 1
ATOM 1292 C C . PRO A 1 172 ? -20.707 23.063 13.714 1.00 92.81 172 PRO A C 1
ATOM 1294 O O . PRO A 1 172 ? -19.612 22.547 13.958 1.00 92.81 172 PRO A O 1
ATOM 1297 N N . ALA A 1 173 ? -21.777 22.861 14.483 1.00 91.69 173 ALA A N 1
ATOM 1298 C CA . ALA A 1 173 ? -21.757 21.952 15.625 1.00 91.69 173 ALA A CA 1
ATOM 1299 C C . ALA A 1 173 ? -21.534 20.496 15.190 1.00 91.69 173 ALA A C 1
ATOM 1301 O O . ALA A 1 173 ? -20.770 19.790 15.843 1.00 91.69 173 ALA A O 1
ATOM 1302 N N . ASP A 1 174 ? -22.124 20.076 14.066 1.00 90.75 174 ASP A N 1
ATOM 1303 C CA . ASP A 1 174 ? -21.886 18.763 13.465 1.00 90.75 174 ASP A CA 1
ATOM 1304 C C . ASP A 1 174 ? -20.878 18.882 12.299 1.00 90.75 174 ASP A C 1
ATOM 1306 O O . ASP A 1 174 ? -21.131 19.606 11.331 1.00 90.75 174 ASP A O 1
ATOM 1310 N N . PRO A 1 175 ? -19.742 18.160 12.322 1.00 89.31 175 PRO A N 1
ATOM 1311 C CA . PRO A 1 175 ? -18.759 18.199 11.235 1.00 89.31 175 PRO A CA 1
ATOM 1312 C C . PRO A 1 175 ? -19.301 17.654 9.899 1.00 89.31 175 PRO A C 1
ATOM 1314 O O . PRO A 1 175 ? -18.707 17.892 8.839 1.00 89.31 175 PRO A O 1
ATOM 1317 N N . ALA A 1 176 ? -20.418 16.921 9.905 1.00 87.50 176 ALA A N 1
ATOM 1318 C CA . ALA A 1 176 ? -21.101 16.485 8.691 1.00 87.50 176 ALA A CA 1
ATOM 1319 C C . ALA A 1 176 ? -21.690 17.661 7.896 1.00 87.50 176 ALA A C 1
ATOM 1321 O O . ALA A 1 176 ? -21.759 17.567 6.671 1.00 87.50 176 ALA A O 1
ATOM 1322 N N . GLU A 1 177 ? -22.018 18.771 8.557 1.00 90.88 177 GLU A N 1
ATOM 1323 C CA . GLU A 1 177 ? -22.617 19.966 7.950 1.00 90.88 177 GLU A CA 1
ATOM 1324 C C . GLU A 1 177 ? -21.585 20.904 7.309 1.00 90.88 177 GLU A C 1
ATOM 1326 O O . GLU A 1 177 ? -21.958 21.869 6.650 1.00 90.88 177 GLU A O 1
ATOM 1331 N N . MET A 1 178 ? -20.283 20.628 7.467 1.00 90.00 178 MET A N 1
ATOM 1332 C CA . MET A 1 178 ? -19.242 21.475 6.885 1.00 90.00 178 MET A CA 1
ATOM 1333 C C . MET A 1 178 ? -19.305 21.497 5.355 1.00 90.00 178 MET A C 1
ATOM 1335 O O . MET A 1 178 ? -19.349 20.442 4.700 1.00 90.00 178 MET A O 1
ATOM 1339 N N . ASP A 1 179 ? -19.167 22.690 4.781 1.00 89.75 179 ASP A N 1
ATOM 1340 C CA . ASP A 1 179 ? -18.940 22.854 3.349 1.00 89.75 179 ASP A CA 1
ATOM 1341 C C . ASP A 1 179 ? -17.498 22.473 2.938 1.00 89.75 179 ASP A C 1
ATOM 1343 O O . ASP A 1 179 ? -16.643 22.091 3.747 1.00 89.75 179 ASP A O 1
ATOM 1347 N N . VAL A 1 180 ? -17.209 22.548 1.637 1.00 87.38 180 VAL A N 1
ATOM 1348 C CA . VAL A 1 180 ? -15.896 22.183 1.080 1.00 87.38 180 VAL A CA 1
ATOM 1349 C C . VAL A 1 180 ? -14.775 23.115 1.564 1.00 87.38 180 VAL A C 1
ATOM 1351 O O . VAL A 1 180 ? -13.650 22.656 1.788 1.00 87.38 180 VAL A O 1
ATOM 1354 N N . ALA A 1 181 ? -15.048 24.411 1.723 1.00 87.94 181 ALA A N 1
ATOM 1355 C CA . ALA A 1 181 ? -14.059 25.394 2.158 1.00 87.94 181 ALA A CA 1
ATOM 1356 C C . ALA A 1 181 ? -13.715 25.202 3.641 1.00 87.94 181 ALA A C 1
ATOM 1358 O O . ALA A 1 181 ? -12.532 25.143 3.992 1.00 87.94 181 ALA A O 1
ATOM 1359 N N . GLN A 1 182 ? -14.730 25.001 4.479 1.00 88.75 182 GLN A N 1
ATOM 1360 C CA . GLN A 1 182 ? -14.606 24.708 5.903 1.00 88.75 182 GLN A CA 1
ATOM 1361 C C . GLN A 1 182 ? -13.837 23.406 6.141 1.00 88.75 182 GLN A C 1
ATOM 1363 O O . GLN A 1 182 ? -12.864 23.414 6.895 1.00 88.75 182 GLN A O 1
ATOM 1368 N N . ARG A 1 183 ? -14.165 22.312 5.433 1.00 87.94 183 ARG A N 1
ATOM 1369 C CA . ARG A 1 183 ? -13.400 21.047 5.529 1.00 87.94 183 ARG A CA 1
ATOM 1370 C C . ARG A 1 183 ? -11.936 21.233 5.160 1.00 87.94 183 ARG A C 1
ATOM 1372 O O . ARG A 1 183 ? -11.047 20.748 5.859 1.00 87.94 183 ARG A O 1
ATOM 1379 N N . LYS A 1 184 ? -11.664 21.955 4.068 1.00 86.69 184 LYS A N 1
ATOM 1380 C CA . LYS A 1 184 ? -10.292 22.230 3.625 1.00 86.69 184 LYS A CA 1
ATOM 1381 C C . LYS A 1 184 ? -9.526 23.044 4.668 1.00 86.69 184 LYS A C 1
ATOM 1383 O O . LYS A 1 184 ? -8.363 22.730 4.920 1.00 86.69 184 LYS A O 1
ATOM 1388 N N . ALA A 1 185 ? -10.154 24.047 5.276 1.00 84.69 185 ALA A N 1
ATOM 1389 C CA . ALA A 1 185 ? -9.547 24.847 6.334 1.00 84.69 185 ALA A CA 1
ATOM 1390 C C . ALA A 1 185 ? -9.280 24.006 7.597 1.00 84.69 185 ALA A C 1
ATOM 1392 O O . ALA A 1 185 ? -8.133 23.923 8.038 1.00 84.69 185 ALA A O 1
ATOM 1393 N N . ALA A 1 186 ? -10.290 23.286 8.097 1.00 82.31 186 ALA A N 1
ATOM 1394 C CA . ALA A 1 186 ? -10.183 22.418 9.272 1.00 82.31 186 ALA A CA 1
ATOM 1395 C C . ALA A 1 186 ? -9.083 21.352 9.116 1.00 82.31 186 ALA A C 1
ATOM 1397 O O . ALA A 1 186 ? -8.275 21.148 10.023 1.00 82.31 186 ALA A O 1
ATOM 1398 N N . SER A 1 187 ? -8.980 20.740 7.931 1.00 84.00 187 SER A N 1
ATOM 1399 C CA . SER A 1 187 ? -7.982 19.702 7.640 1.00 84.00 187 SER A CA 1
ATOM 1400 C C . SER A 1 187 ? -6.527 20.175 7.755 1.00 84.00 187 SER A C 1
ATOM 1402 O O . SER A 1 187 ? -5.640 19.377 8.069 1.00 84.00 187 SER A O 1
ATOM 1404 N N . LYS A 1 188 ? -6.281 21.471 7.515 1.00 84.38 188 LYS A N 1
ATOM 1405 C CA . LYS A 1 188 ? -4.952 22.096 7.556 1.00 84.38 188 LYS A CA 1
ATOM 1406 C C . LYS A 1 188 ? -4.602 22.676 8.919 1.00 84.38 188 LYS A C 1
ATOM 1408 O O . LYS A 1 188 ? -3.424 22.817 9.214 1.00 84.38 188 LYS A O 1
ATOM 1413 N N . MET A 1 189 ? -5.608 23.022 9.714 1.00 79.50 189 MET A N 1
ATOM 1414 C CA . MET A 1 189 ? -5.438 23.756 10.967 1.00 79.50 189 MET A CA 1
ATOM 1415 C C . MET A 1 189 ? -4.815 22.907 12.078 1.00 79.50 189 MET A C 1
ATOM 1417 O O . MET A 1 189 ? -4.160 23.437 12.964 1.00 79.50 189 MET A O 1
ATOM 1421 N N . PHE A 1 190 ? -4.989 21.584 12.016 1.00 77.81 190 PHE A N 1
ATOM 1422 C CA . PHE A 1 190 ? -4.578 20.680 13.091 1.00 77.81 190 PHE A CA 1
ATOM 1423 C C . PHE A 1 190 ? -3.714 19.513 12.591 1.00 77.81 190 PHE A C 1
ATOM 1425 O O . PHE A 1 190 ? -4.125 18.336 12.677 1.00 77.81 190 PHE A O 1
ATOM 1432 N N . PRO A 1 191 ? -2.502 19.792 12.070 1.00 79.06 191 PRO A N 1
ATOM 1433 C CA . PRO A 1 191 ? -1.556 18.733 11.766 1.00 79.06 191 PRO A CA 1
ATOM 1434 C C . PRO A 1 191 ? -1.211 17.982 13.058 1.00 79.06 191 PRO A C 1
ATOM 1436 O O . PRO A 1 191 ? -1.189 18.535 14.153 1.00 79.06 191 PRO A O 1
ATOM 1439 N N . ARG A 1 192 ? -0.999 16.664 12.958 1.00 71.12 192 ARG A N 1
ATOM 1440 C CA . ARG A 1 192 ? -0.801 15.809 14.144 1.00 71.12 192 ARG A CA 1
ATOM 1441 C C . ARG A 1 192 ? 0.396 16.247 14.997 1.00 71.12 192 ARG A C 1
ATOM 1443 O O . ARG A 1 192 ? 0.315 16.126 16.211 1.00 71.12 192 ARG A O 1
ATOM 1450 N N . SER A 1 193 ? 1.465 16.731 14.371 1.00 75.50 193 SER A N 1
ATOM 1451 C CA . SER A 1 193 ? 2.693 17.184 15.035 1.00 75.50 193 SER A CA 1
ATOM 1452 C C . SER A 1 193 ? 2.524 18.450 15.874 1.00 75.50 193 SER A C 1
ATOM 1454 O O . SER A 1 193 ? 3.396 18.736 16.683 1.00 75.50 193 SER A O 1
ATOM 1456 N N . GLU A 1 194 ? 1.434 19.196 15.690 1.00 82.25 194 GLU A N 1
ATOM 1457 C CA . GLU A 1 194 ? 1.247 20.529 16.280 1.00 82.25 194 GLU A CA 1
ATOM 1458 C C . GLU A 1 194 ? -0.083 20.631 17.038 1.00 82.25 194 GLU A C 1
ATOM 1460 O O . GLU A 1 194 ? -0.582 21.724 17.290 1.00 82.25 194 GLU A O 1
ATOM 1465 N N . LEU A 1 195 ? -0.692 19.494 17.400 1.00 85.00 195 LEU A N 1
ATOM 1466 C CA . LEU A 1 195 ? -1.884 19.518 18.242 1.00 85.00 195 LEU A CA 1
ATOM 1467 C C . LEU A 1 195 ? -1.540 20.102 19.621 1.00 85.00 195 LEU A C 1
ATOM 1469 O O . LEU A 1 195 ? -0.622 19.591 20.271 1.00 85.00 195 LEU A O 1
ATOM 1473 N N . PRO A 1 196 ? -2.308 21.091 20.114 1.00 89.75 196 PRO A N 1
ATOM 1474 C CA . PRO A 1 196 ? -2.240 21.510 21.507 1.00 89.75 196 PRO A CA 1
ATOM 1475 C C . PRO A 1 196 ? -2.391 20.308 22.454 1.00 89.75 196 PRO A C 1
ATOM 1477 O O . PRO A 1 196 ? -3.163 19.397 22.139 1.00 89.75 196 PRO A O 1
ATOM 1480 N N . PRO A 1 197 ? -1.719 20.281 23.622 1.00 91.75 197 PRO A N 1
ATOM 1481 C CA . PRO A 1 197 ? -1.722 19.110 24.501 1.00 91.75 197 PRO A CA 1
ATOM 1482 C C . PRO A 1 197 ? -3.116 18.557 24.863 1.00 91.75 197 PRO A C 1
ATOM 1484 O O . PRO A 1 197 ? -3.279 17.338 24.783 1.00 91.75 197 PRO A O 1
ATOM 1487 N N . PRO A 1 198 ? -4.145 19.384 25.167 1.00 92.12 198 PRO A N 1
ATOM 1488 C CA . PRO A 1 198 ? -5.499 18.876 25.420 1.00 92.12 198 PRO A CA 1
ATOM 1489 C C . PRO A 1 198 ? -6.100 18.151 24.206 1.00 92.12 198 PRO A C 1
ATOM 1491 O O . PRO A 1 198 ? -6.622 17.045 24.331 1.00 92.12 198 PRO A O 1
ATOM 1494 N N . LEU A 1 199 ? -5.933 18.721 23.008 1.00 92.44 199 LEU A N 1
ATOM 1495 C CA . LEU A 1 199 ? -6.390 18.119 21.754 1.00 92.44 199 LEU A CA 1
ATOM 1496 C C . LEU A 1 199 ? -5.608 16.854 21.395 1.00 92.44 199 LEU A C 1
ATOM 1498 O O . LEU A 1 199 ? -6.176 15.903 20.860 1.00 92.44 199 LEU A O 1
ATOM 1502 N N . ALA A 1 200 ? -4.306 16.822 21.680 1.00 92.38 200 ALA A N 1
ATOM 1503 C CA . ALA A 1 200 ? -3.478 15.639 21.483 1.00 92.38 200 ALA A CA 1
ATOM 1504 C C . ALA A 1 200 ? -3.916 14.485 22.400 1.00 92.38 200 ALA A C 1
ATOM 1506 O O . ALA A 1 200 ? -3.962 13.337 21.948 1.00 92.38 200 ALA A O 1
ATOM 1507 N N . ALA A 1 201 ? -4.276 14.787 23.652 1.00 93.12 201 ALA A N 1
ATOM 1508 C CA . ALA A 1 201 ? -4.811 13.816 24.603 1.00 93.12 201 ALA A CA 1
ATOM 1509 C C . ALA A 1 201 ? -6.176 13.278 24.145 1.00 93.12 201 ALA A C 1
ATOM 1511 O O . ALA A 1 201 ? -6.307 12.068 23.964 1.00 93.12 201 ALA A O 1
ATOM 1512 N N . ALA A 1 202 ? -7.130 14.162 23.828 1.00 94.38 202 ALA A N 1
ATOM 1513 C CA . ALA A 1 202 ? -8.451 13.776 23.322 1.00 94.38 202 ALA A CA 1
ATOM 1514 C C . ALA A 1 202 ? -8.357 12.946 22.028 1.00 94.38 202 ALA A C 1
ATOM 1516 O O . ALA A 1 202 ? -9.007 11.912 21.873 1.00 94.38 202 ALA A O 1
ATOM 1517 N N . TYR A 1 203 ? -7.476 13.340 21.103 1.00 94.44 203 TYR A N 1
ATOM 1518 C CA . TYR A 1 203 ? -7.237 12.576 19.880 1.00 94.44 203 TYR A CA 1
ATOM 1519 C C . TYR A 1 203 ? -6.614 11.200 20.159 1.00 94.44 203 TYR A C 1
ATOM 1521 O O . TYR A 1 203 ? -6.949 10.226 19.480 1.00 94.44 203 TYR A O 1
ATOM 1529 N N . THR A 1 204 ? -5.716 11.095 21.141 1.00 94.81 204 THR A N 1
ATOM 1530 C CA . THR A 1 204 ? -5.098 9.821 21.545 1.00 94.81 204 THR A CA 1
ATOM 1531 C C . THR A 1 204 ? -6.126 8.884 22.174 1.00 94.81 204 THR A C 1
ATOM 1533 O O . THR A 1 204 ? -6.167 7.705 21.818 1.00 94.81 204 THR A O 1
ATOM 1536 N N . GLU A 1 205 ? -6.997 9.406 23.032 1.00 95.25 205 GLU A N 1
ATOM 1537 C CA . GLU A 1 205 ? -8.091 8.656 23.647 1.00 95.25 205 GLU A CA 1
ATOM 1538 C C . GLU A 1 205 ? -9.091 8.151 22.603 1.00 95.25 205 GLU A C 1
ATOM 1540 O O . GLU A 1 205 ? -9.327 6.942 22.504 1.00 95.25 205 GLU A O 1
ATOM 1545 N N . MET A 1 206 ? -9.593 9.042 21.741 1.00 96.62 206 MET A N 1
ATOM 1546 C CA . MET A 1 206 ? -10.457 8.658 20.623 1.00 96.62 206 MET A CA 1
ATOM 1547 C C . MET A 1 206 ? -9.768 7.608 19.740 1.00 96.62 206 MET A C 1
ATOM 1549 O O . MET A 1 206 ? -10.393 6.627 19.341 1.00 96.62 206 MET A O 1
ATOM 1553 N N . SER A 1 207 ? -8.467 7.758 19.467 1.00 97.00 207 SER A N 1
ATOM 1554 C CA . SER A 1 207 ? -7.701 6.775 18.694 1.00 97.00 207 SER A CA 1
ATOM 1555 C C . SER A 1 207 ? -7.697 5.392 19.346 1.00 97.00 207 SER A C 1
ATOM 1557 O O . SER A 1 207 ? -7.879 4.398 18.645 1.00 97.00 207 SER A O 1
ATOM 1559 N N . ALA A 1 208 ? -7.522 5.314 20.667 1.00 97.38 208 ALA A N 1
ATOM 1560 C CA . ALA A 1 208 ? -7.552 4.056 21.408 1.00 97.38 208 ALA A CA 1
ATOM 1561 C C . ALA A 1 208 ? -8.944 3.399 21.369 1.00 97.38 208 ALA A C 1
ATOM 1563 O O . ALA A 1 208 ? -9.051 2.194 21.119 1.00 97.38 208 ALA A O 1
ATOM 1564 N N . ILE A 1 209 ? -10.015 4.185 21.532 1.00 98.12 209 ILE A N 1
ATOM 1565 C CA . ILE A 1 209 ? -11.406 3.709 21.423 1.00 98.12 209 ILE A CA 1
ATOM 1566 C C . ILE A 1 209 ? -11.677 3.166 20.016 1.00 98.12 209 ILE A C 1
ATOM 1568 O O . ILE A 1 209 ? -12.123 2.027 19.864 1.00 98.12 209 ILE A O 1
ATOM 1572 N N . VAL A 1 210 ? -11.336 3.938 18.980 1.00 98.31 210 VAL A N 1
ATOM 1573 C CA . VAL A 1 210 ? -11.512 3.540 17.576 1.00 98.31 210 VAL A CA 1
ATOM 1574 C C . VAL A 1 210 ? -10.717 2.273 17.268 1.00 98.31 210 VAL A C 1
ATOM 1576 O O . VAL A 1 210 ? -11.265 1.379 16.621 1.00 98.31 210 VAL A O 1
ATOM 1579 N N . SER A 1 211 ? -9.472 2.143 17.747 1.00 98.50 211 SER A N 1
ATOM 1580 C CA . SER A 1 211 ? -8.684 0.908 17.622 1.00 98.50 211 SER A CA 1
ATOM 1581 C C . SER A 1 211 ? -9.427 -0.286 18.222 1.00 98.50 211 SER A C 1
ATOM 1583 O O . SER A 1 211 ? -9.608 -1.294 17.538 1.00 98.50 211 SER A O 1
ATOM 1585 N N . ARG A 1 212 ? -9.882 -0.184 19.480 1.00 98.50 212 ARG A N 1
ATOM 1586 C CA . ARG A 1 212 ? -10.565 -1.278 20.193 1.00 98.50 212 ARG A CA 1
ATOM 1587 C C . ARG A 1 212 ? -11.859 -1.693 19.503 1.00 98.50 212 ARG A C 1
ATOM 1589 O O . ARG A 1 212 ? -12.030 -2.875 19.211 1.00 98.50 212 ARG A O 1
ATOM 1596 N N . HIS A 1 213 ? -12.734 -0.742 19.189 1.00 98.50 213 HIS A N 1
ATOM 1597 C CA . HIS A 1 213 ? -14.024 -1.041 18.564 1.00 98.50 213 HIS A CA 1
ATOM 1598 C C . HIS A 1 213 ? -13.866 -1.545 17.124 1.00 98.50 213 HIS A C 1
ATOM 1600 O O . HIS A 1 213 ? -14.559 -2.477 16.723 1.00 98.50 213 HIS A O 1
ATOM 1606 N N . SER A 1 214 ? -12.898 -1.020 16.365 1.00 98.44 214 SER A N 1
ATOM 1607 C CA . SER A 1 214 ? -12.586 -1.533 15.024 1.00 98.44 214 SER A CA 1
ATOM 1608 C C . SER A 1 214 ? -12.020 -2.958 15.072 1.00 98.44 214 SER A C 1
ATOM 1610 O O . SER A 1 214 ? -12.384 -3.787 14.239 1.00 98.44 214 SER A O 1
ATOM 1612 N N . ALA A 1 215 ? -11.160 -3.269 16.053 1.00 98.50 215 ALA A N 1
ATOM 1613 C CA . ALA A 1 215 ? -10.609 -4.612 16.246 1.00 98.50 215 ALA A CA 1
ATOM 1614 C C . ALA A 1 215 ? -11.692 -5.617 16.644 1.00 98.50 215 ALA A C 1
ATOM 1616 O O . ALA A 1 215 ? -11.746 -6.705 16.074 1.00 98.50 215 ALA A O 1
ATOM 1617 N N . ALA A 1 216 ? -12.545 -5.254 17.608 1.00 98.50 216 ALA A N 1
ATOM 1618 C CA . ALA A 1 216 ? -13.664 -6.081 18.051 1.00 98.50 216 ALA A CA 1
ATOM 1619 C C . ALA A 1 216 ? -14.585 -6.402 16.871 1.00 98.50 216 ALA A C 1
ATOM 1621 O O . ALA A 1 216 ? -14.801 -7.567 16.557 1.00 98.50 216 ALA A O 1
ATOM 1622 N N . ARG A 1 217 ? -14.984 -5.371 16.119 1.00 97.75 217 ARG A N 1
ATOM 1623 C CA . ARG A 1 217 ? -15.836 -5.524 14.941 1.00 97.75 217 ARG A CA 1
ATOM 1624 C C . ARG A 1 217 ? -15.207 -6.421 13.874 1.00 97.75 217 ARG A C 1
ATOM 1626 O O . ARG A 1 217 ? -15.873 -7.320 13.375 1.00 97.75 217 ARG A O 1
ATOM 1633 N N . LEU A 1 218 ? -13.921 -6.245 13.552 1.00 98.06 218 LEU A N 1
ATOM 1634 C CA . LEU A 1 218 ? -13.231 -7.133 12.606 1.00 98.06 218 LEU A CA 1
ATOM 1635 C C . LEU A 1 218 ? -13.173 -8.580 13.124 1.00 98.06 218 LEU A C 1
ATOM 1637 O O . LEU A 1 218 ? -13.418 -9.515 12.362 1.00 98.06 218 LEU A O 1
ATOM 1641 N N . ASN A 1 219 ? -12.889 -8.783 14.411 1.00 98.25 219 ASN A N 1
ATOM 1642 C CA . ASN A 1 219 ? -12.889 -10.114 15.015 1.00 98.25 219 ASN A CA 1
ATOM 1643 C C . ASN A 1 219 ? -14.279 -10.767 14.976 1.00 98.25 219 ASN A C 1
ATOM 1645 O O . ASN A 1 219 ? -14.360 -11.948 14.644 1.00 98.25 219 ASN A O 1
ATOM 1649 N N . ASP A 1 220 ? -15.359 -10.016 15.195 1.00 98.00 220 ASP A N 1
ATOM 1650 C CA . ASP A 1 220 ? -16.734 -10.518 15.071 1.00 98.00 220 ASP A CA 1
ATOM 1651 C C . ASP A 1 220 ? -17.044 -10.962 13.637 1.00 98.00 220 ASP A C 1
ATOM 1653 O O . ASP A 1 220 ? -17.665 -12.004 13.420 1.00 98.00 220 ASP A O 1
ATOM 1657 N N . ARG A 1 221 ? -16.555 -10.223 12.632 1.00 96.19 221 ARG A N 1
ATOM 1658 C CA . ARG A 1 221 ? -16.699 -10.606 11.217 1.00 96.19 221 ARG A CA 1
ATOM 1659 C C . ARG A 1 221 ? -15.867 -11.833 10.849 1.00 96.19 221 ARG A C 1
ATOM 1661 O O . ARG A 1 221 ? -16.316 -12.650 10.046 1.00 96.19 221 ARG A O 1
ATOM 1668 N N . LEU A 1 222 ? -14.674 -11.985 11.423 1.00 96.75 222 LEU A N 1
ATOM 1669 C CA . LEU A 1 222 ? -13.793 -13.134 11.187 1.00 96.75 222 LEU A CA 1
ATOM 1670 C C . LEU A 1 222 ? -14.196 -14.378 11.994 1.00 96.75 222 LEU A C 1
ATOM 1672 O O . LEU A 1 222 ? -13.882 -15.498 11.580 1.00 96.75 222 LEU A O 1
ATOM 1676 N N . GLY A 1 223 ? -14.876 -14.206 13.129 1.00 96.62 223 GLY A N 1
ATOM 1677 C CA . GLY A 1 223 ? -15.255 -15.256 14.078 1.00 96.62 223 GLY A CA 1
ATOM 1678 C C . GLY A 1 223 ? -15.932 -16.456 13.410 1.00 96.62 223 GLY A C 1
ATOM 1679 O O . GLY A 1 223 ? -15.377 -17.554 13.486 1.00 96.62 223 GLY A O 1
ATOM 1680 N N . PRO A 1 224 ? -17.038 -16.254 12.669 1.00 96.50 224 PRO A N 1
ATOM 1681 C CA . PRO A 1 224 ? -17.766 -17.322 11.978 1.00 96.50 224 PRO A CA 1
ATOM 1682 C C . PRO A 1 224 ? -17.018 -17.970 10.800 1.00 96.50 224 PRO A C 1
ATOM 1684 O O . PRO A 1 224 ? -17.452 -19.002 10.287 1.00 96.50 224 PRO A O 1
ATOM 1687 N N . LEU A 1 225 ? -15.924 -17.368 10.319 1.00 95.88 225 LEU A N 1
ATOM 1688 C CA . LEU A 1 225 ? -15.228 -17.825 9.118 1.00 95.88 225 LEU A CA 1
ATOM 1689 C C . LEU A 1 225 ? -14.291 -19.002 9.389 1.00 95.88 225 LEU A C 1
ATOM 1691 O O . LEU A 1 225 ? -13.518 -19.007 10.349 1.00 95.88 225 LEU A O 1
ATOM 1695 N N . LYS A 1 226 ? -14.276 -19.960 8.456 1.00 95.00 226 LYS A N 1
ATOM 1696 C CA . LYS A 1 226 ? -13.328 -21.085 8.456 1.00 95.00 226 LYS A CA 1
ATOM 1697 C C . LYS A 1 226 ? -11.925 -20.632 8.034 1.00 95.00 226 LYS A C 1
ATOM 1699 O O . LYS A 1 226 ? -11.764 -19.600 7.382 1.00 95.00 226 LYS A O 1
ATOM 1704 N N . GLY A 1 227 ? -10.910 -21.459 8.312 1.00 93.69 227 GLY A N 1
ATOM 1705 C CA . GLY A 1 227 ? -9.497 -21.164 8.014 1.00 93.69 227 GLY A CA 1
ATOM 1706 C C . GLY A 1 227 ? -9.246 -20.655 6.588 1.00 93.69 227 GLY A C 1
ATOM 1707 O O . GLY A 1 227 ? -8.670 -19.587 6.422 1.00 93.69 227 GLY A O 1
ATOM 1708 N N . ARG A 1 228 ? -9.789 -21.333 5.565 1.00 92.94 228 ARG A N 1
ATOM 1709 C CA . ARG A 1 228 ? -9.658 -20.908 4.154 1.00 92.94 228 ARG A CA 1
ATOM 1710 C C . ARG A 1 228 ? -10.263 -19.529 3.864 1.00 92.94 228 ARG A C 1
ATOM 1712 O O . ARG A 1 228 ? -9.757 -18.801 3.021 1.00 92.94 228 ARG A O 1
ATOM 1719 N N . GLN A 1 229 ? -11.360 -19.159 4.525 1.00 95.06 229 GLN A N 1
ATOM 1720 C CA . GLN A 1 229 ? -11.993 -17.848 4.328 1.00 95.06 229 GLN A CA 1
ATOM 1721 C C . GLN A 1 229 ? -11.187 -16.736 5.014 1.00 95.06 229 GLN A C 1
ATOM 1723 O O . GLN A 1 229 ? -11.008 -15.667 4.434 1.00 95.06 229 GLN A O 1
ATOM 1728 N N . ARG A 1 230 ? -10.636 -17.006 6.205 1.00 97.00 230 ARG A N 1
ATOM 1729 C CA . ARG A 1 230 ? -9.717 -16.085 6.895 1.00 97.00 230 ARG A CA 1
ATOM 1730 C C . ARG A 1 230 ? -8.422 -15.877 6.110 1.00 97.00 230 ARG A C 1
ATOM 1732 O O . ARG A 1 230 ? -7.961 -14.748 5.980 1.00 97.00 230 ARG A O 1
ATOM 1739 N N . GLU A 1 231 ? -7.880 -16.946 5.534 1.00 96.69 231 GLU A N 1
ATOM 1740 C CA . GLU A 1 231 ? -6.707 -16.877 4.662 1.00 96.69 231 GLU A CA 1
ATOM 1741 C C . GLU A 1 231 ? -6.991 -16.045 3.400 1.00 96.69 231 GLU A C 1
ATOM 1743 O O . GLU A 1 231 ? -6.203 -15.176 3.042 1.00 96.69 231 GLU A O 1
ATOM 1748 N N . ARG A 1 232 ? -8.165 -16.210 2.774 1.00 94.94 232 ARG A N 1
ATOM 1749 C CA . ARG A 1 232 ? -8.578 -15.369 1.635 1.00 94.94 232 ARG A CA 1
ATOM 1750 C C . ARG A 1 232 ? -8.670 -13.885 1.990 1.00 94.94 232 ARG A C 1
ATOM 1752 O O . ARG A 1 232 ? -8.278 -13.053 1.176 1.00 94.94 232 ARG A O 1
ATOM 1759 N N . PHE A 1 233 ? -9.171 -13.537 3.176 1.00 95.75 233 PHE A N 1
ATOM 1760 C CA . PHE A 1 233 ? -9.148 -12.151 3.659 1.00 95.75 233 PHE A CA 1
ATOM 1761 C C . PHE A 1 233 ? -7.711 -11.621 3.769 1.00 95.75 233 PHE A C 1
ATOM 1763 O O . PHE A 1 233 ? -7.408 -10.545 3.252 1.00 95.75 233 PHE A O 1
ATOM 1770 N N . LEU A 1 234 ? -6.811 -12.407 4.364 1.00 96.44 234 LEU A N 1
ATOM 1771 C CA . LEU A 1 234 ? -5.394 -12.066 4.461 1.00 96.44 234 LEU A CA 1
ATOM 1772 C C . LEU A 1 234 ? -4.751 -11.871 3.078 1.00 96.44 234 LEU A C 1
ATOM 1774 O O . LEU A 1 234 ? -4.049 -10.886 2.863 1.00 96.44 234 LEU A O 1
ATOM 1778 N N . TRP A 1 235 ? -5.034 -12.741 2.111 1.00 94.94 235 TRP A N 1
ATOM 1779 C CA . TRP A 1 235 ? -4.531 -12.589 0.744 1.00 94.94 235 TRP A CA 1
ATOM 1780 C C . TRP A 1 235 ? -5.002 -11.307 0.070 1.00 94.94 235 TRP A C 1
ATOM 1782 O O . TRP A 1 235 ? -4.211 -10.671 -0.618 1.00 94.94 235 TRP A O 1
ATOM 1792 N N . ARG A 1 236 ? -6.237 -10.857 0.315 1.00 93.19 236 ARG A N 1
ATOM 1793 C CA . ARG A 1 236 ? -6.712 -9.560 -0.197 1.00 93.19 236 ARG A CA 1
ATOM 1794 C C . ARG A 1 236 ? -5.934 -8.387 0.399 1.00 93.19 236 ARG A C 1
ATOM 1796 O O . ARG A 1 236 ? -5.620 -7.451 -0.332 1.00 93.19 236 ARG A O 1
ATOM 1803 N N . LEU A 1 237 ? -5.567 -8.452 1.684 1.00 93.75 237 LEU A N 1
ATOM 1804 C CA . LEU A 1 237 ? -4.685 -7.455 2.312 1.00 93.75 237 LEU A CA 1
ATOM 1805 C C . LEU A 1 237 ? -3.282 -7.465 1.689 1.00 93.75 237 LEU A C 1
ATOM 1807 O O . LEU A 1 237 ? -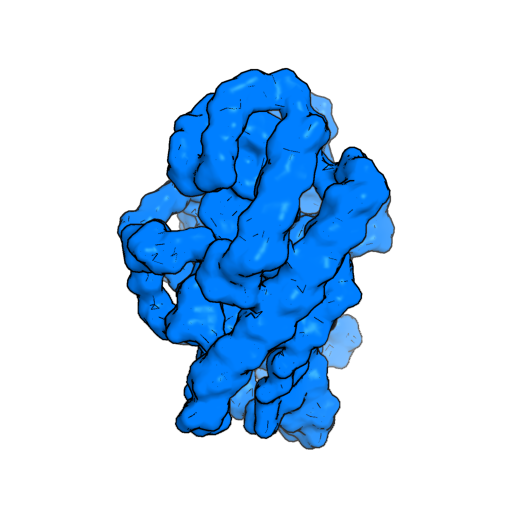2.710 -6.405 1.438 1.00 93.75 237 LEU A O 1
ATOM 1811 N N . LEU A 1 238 ? -2.755 -8.658 1.401 1.00 93.56 238 LEU A N 1
ATOM 1812 C CA . LEU A 1 238 ? -1.460 -8.873 0.743 1.00 93.56 238 LEU A CA 1
ATOM 1813 C C . LEU A 1 238 ? -1.504 -8.668 -0.777 1.00 93.56 238 LEU A C 1
ATOM 1815 O O . LEU A 1 238 ? -0.473 -8.750 -1.432 1.00 93.56 238 LEU A O 1
ATOM 1819 N N . ARG A 1 239 ? -2.684 -8.401 -1.348 1.00 91.88 239 ARG A N 1
ATOM 1820 C CA . ARG A 1 239 ? -2.919 -8.320 -2.798 1.00 91.88 239 ARG A CA 1
ATOM 1821 C C . ARG A 1 239 ? -2.519 -9.582 -3.572 1.00 91.88 239 ARG A C 1
ATOM 1823 O O . ARG A 1 239 ? -2.249 -9.513 -4.764 1.00 91.88 239 ARG A O 1
ATOM 1830 N N . ILE A 1 240 ? -2.545 -10.742 -2.923 1.00 93.44 240 ILE A N 1
ATOM 1831 C CA . ILE A 1 240 ? -2.379 -12.043 -3.576 1.00 93.44 240 ILE A CA 1
ATOM 1832 C C . ILE A 1 240 ? -3.693 -12.379 -4.290 1.00 93.44 240 ILE A C 1
ATOM 1834 O O . ILE A 1 240 ? -4.735 -12.574 -3.659 1.00 93.44 240 ILE A O 1
ATOM 1838 N N . GLY A 1 241 ? -3.641 -12.381 -5.622 1.00 89.50 241 GLY A N 1
ATOM 1839 C CA . GLY A 1 241 ? -4.795 -12.542 -6.504 1.00 89.50 241 GLY A CA 1
ATOM 1840 C C . GLY A 1 241 ? -4.720 -13.799 -7.367 1.00 89.50 241 GLY A C 1
ATOM 1841 O O . GLY A 1 241 ? -3.863 -14.657 -7.197 1.00 89.50 241 GLY A O 1
ATOM 1842 N N . THR A 1 242 ? -5.636 -13.914 -8.325 1.00 89.62 242 THR A N 1
ATOM 1843 C CA . THR A 1 242 ? -5.708 -15.069 -9.238 1.00 89.62 242 THR A CA 1
ATOM 1844 C C . THR A 1 242 ? -4.635 -15.067 -10.324 1.00 89.62 242 THR A C 1
ATOM 1846 O O . THR A 1 242 ? -4.451 -16.083 -10.982 1.00 89.62 242 THR A O 1
ATOM 1849 N N . ALA A 1 243 ? -3.952 -13.941 -10.528 1.00 91.56 243 ALA A N 1
ATOM 1850 C CA . ALA A 1 243 ? -2.854 -13.802 -11.472 1.00 91.56 243 ALA A CA 1
ATOM 1851 C C . ALA A 1 243 ? -1.612 -13.283 -10.737 1.00 91.56 243 ALA A C 1
ATOM 1853 O O . ALA A 1 243 ? -1.756 -12.418 -9.862 1.00 91.56 243 ALA A O 1
ATOM 1854 N N . PRO A 1 244 ? -0.413 -13.781 -11.083 1.00 94.31 244 PRO A N 1
ATOM 1855 C CA . PRO A 1 244 ? 0.815 -13.234 -10.544 1.00 94.31 244 PRO A CA 1
ATOM 1856 C C . PRO A 1 244 ? 1.044 -11.819 -11.081 1.00 94.31 244 PRO A C 1
ATOM 1858 O O . PRO A 1 244 ? 0.632 -11.474 -12.191 1.00 94.31 244 PRO A O 1
ATOM 1861 N N . TYR A 1 245 ? 1.732 -11.001 -10.298 1.00 95.62 245 TYR A N 1
ATOM 1862 C CA . TYR A 1 245 ? 2.181 -9.679 -10.726 1.00 95.62 245 TYR A CA 1
ATOM 1863 C C . TYR A 1 245 ? 3.514 -9.341 -10.068 1.00 95.62 245 TYR A C 1
ATOM 1865 O O . TYR A 1 245 ? 3.962 -10.028 -9.153 1.00 95.62 245 TYR A O 1
ATOM 1873 N N . PHE A 1 246 ? 4.162 -8.284 -10.533 1.00 96.06 246 PHE A N 1
ATOM 1874 C CA . PHE A 1 246 ? 5.503 -7.918 -10.110 1.00 96.06 246 PHE A CA 1
ATOM 1875 C C . PHE A 1 246 ? 5.491 -6.585 -9.382 1.00 96.06 246 PHE A C 1
ATOM 1877 O O . PHE A 1 246 ? 4.765 -5.666 -9.755 1.00 96.06 246 PHE A O 1
ATOM 1884 N N . ILE A 1 247 ? 6.306 -6.473 -8.341 1.00 94.31 247 ILE A N 1
ATOM 1885 C CA . ILE A 1 247 ? 6.599 -5.211 -7.670 1.00 94.31 247 ILE A CA 1
ATOM 1886 C C . ILE A 1 247 ? 8.059 -4.887 -7.942 1.00 94.31 247 ILE A C 1
ATOM 1888 O O . ILE A 1 247 ? 8.941 -5.638 -7.525 1.00 94.31 247 ILE A O 1
ATOM 1892 N N . LEU A 1 248 ? 8.292 -3.761 -8.610 1.00 94.06 248 LEU A N 1
ATOM 1893 C CA . LEU A 1 248 ? 9.615 -3.211 -8.874 1.00 94.06 248 LEU A CA 1
ATOM 1894 C C . LEU A 1 248 ? 9.724 -1.845 -8.210 1.00 94.06 248 LEU A C 1
ATOM 1896 O O . LEU A 1 248 ? 8.840 -1.002 -8.349 1.00 94.06 248 LEU A O 1
ATOM 1900 N N . GLY A 1 249 ? 10.796 -1.608 -7.469 1.00 91.12 249 GLY A N 1
ATOM 1901 C CA . GLY A 1 249 ? 10.971 -0.342 -6.783 1.00 91.12 249 GLY A CA 1
ATOM 1902 C C . GLY A 1 249 ? 12.070 -0.368 -5.743 1.00 91.12 249 GLY A C 1
ATOM 1903 O O . GLY A 1 249 ? 13.072 -1.069 -5.887 1.00 91.12 249 GLY A O 1
ATOM 1904 N N . SER A 1 250 ? 11.896 0.415 -4.685 1.00 86.31 250 SER A N 1
ATOM 1905 C CA . SER A 1 250 ? 12.909 0.554 -3.645 1.00 86.31 250 SER A CA 1
ATOM 1906 C C . SER A 1 250 ? 12.295 0.849 -2.277 1.00 86.31 250 SER A C 1
ATOM 1908 O O . SER A 1 250 ? 11.290 1.562 -2.147 1.00 86.31 250 SER A O 1
ATOM 1910 N N . SER A 1 251 ? 12.892 0.285 -1.227 1.00 72.88 251 SER A N 1
ATOM 1911 C CA . SER A 1 251 ? 12.454 0.478 0.151 1.00 72.88 251 SER A CA 1
ATOM 1912 C C . SER A 1 251 ? 13.143 1.704 0.760 1.00 72.88 251 SER A C 1
ATOM 1914 O O . SER A 1 251 ? 14.153 1.575 1.445 1.00 72.88 251 SER A O 1
ATOM 1916 N N . GLY A 1 252 ? 12.602 2.901 0.538 1.00 63.00 252 GLY A N 1
ATOM 1917 C CA . GLY A 1 252 ? 13.121 4.120 1.168 1.00 63.00 252 GLY A CA 1
ATOM 1918 C C . GLY A 1 252 ? 12.639 5.404 0.499 1.00 63.00 252 GLY A C 1
ATOM 1919 O O . GLY A 1 252 ? 12.333 5.407 -0.685 1.00 63.00 252 GLY A O 1
ATOM 1920 N N . LYS A 1 253 ? 12.545 6.495 1.272 1.00 52.59 253 LYS A N 1
ATOM 1921 C CA . LYS A 1 253 ? 12.242 7.857 0.780 1.00 52.59 253 LYS A CA 1
ATOM 1922 C C . LYS A 1 253 ? 13.450 8.805 0.820 1.00 52.59 253 LYS A C 1
ATOM 1924 O O . LYS A 1 253 ? 13.280 9.998 0.606 1.00 52.59 253 LYS A O 1
ATOM 1929 N N . SER A 1 254 ? 14.640 8.319 1.178 1.00 40.22 254 SER A N 1
ATOM 1930 C CA . SER A 1 254 ? 15.783 9.187 1.478 1.00 40.22 254 SER A CA 1
ATOM 1931 C C . SER A 1 254 ? 16.887 9.062 0.434 1.00 40.22 254 SER A C 1
ATOM 1933 O O . SER A 1 254 ? 17.349 7.959 0.155 1.00 40.22 254 SER A O 1
ATOM 1935 N N . ALA A 1 255 ? 17.348 10.214 -0.060 1.00 40.47 255 ALA A N 1
ATOM 1936 C CA . ALA A 1 255 ? 18.511 10.396 -0.931 1.00 40.47 255 ALA A CA 1
ATOM 1937 C C . ALA A 1 255 ? 19.859 10.026 -0.268 1.00 40.47 255 ALA A C 1
ATOM 1939 O O . ALA A 1 255 ? 20.915 10.161 -0.881 1.00 40.47 255 ALA A O 1
ATOM 1940 N N . ALA A 1 256 ? 19.853 9.536 0.978 1.00 39.19 256 ALA A N 1
ATOM 1941 C CA . ALA A 1 256 ? 21.017 8.894 1.571 1.00 39.19 256 ALA A CA 1
ATOM 1942 C C . ALA A 1 256 ? 21.237 7.526 0.896 1.00 39.19 256 ALA A C 1
ATOM 1944 O O . ALA A 1 256 ? 20.617 6.524 1.265 1.00 39.19 256 ALA A O 1
ATOM 1945 N N . ALA A 1 257 ? 22.138 7.520 -0.091 1.00 39.72 257 ALA A N 1
ATOM 1946 C CA . ALA A 1 257 ? 22.465 6.458 -1.052 1.00 39.72 257 ALA A CA 1
ATOM 1947 C C . ALA A 1 257 ? 22.766 5.045 -0.490 1.00 39.72 257 ALA A C 1
ATOM 1949 O O . ALA A 1 257 ? 22.991 4.123 -1.262 1.00 39.72 257 ALA A O 1
ATOM 1950 N N . HIS A 1 258 ? 22.730 4.836 0.829 1.00 37.00 258 HIS A N 1
ATOM 1951 C CA . HIS A 1 258 ? 23.114 3.580 1.487 1.00 37.00 258 HIS A CA 1
ATOM 1952 C C . HIS A 1 258 ? 21.949 2.810 2.140 1.00 37.00 258 HIS A C 1
ATOM 1954 O O . HIS A 1 258 ? 22.172 1.752 2.723 1.00 37.00 258 HIS A O 1
ATOM 1960 N N . SER A 1 259 ? 20.703 3.303 2.064 1.00 47.47 259 SER A N 1
ATOM 1961 C CA . SER A 1 259 ? 19.542 2.637 2.699 1.00 47.47 259 SER A CA 1
ATOM 1962 C C . SER A 1 259 ? 18.453 2.154 1.735 1.00 47.47 259 SER A C 1
ATOM 1964 O O . SER A 1 259 ? 17.540 1.437 2.150 1.00 47.47 259 SER A O 1
ATOM 1966 N N . ASN A 1 260 ? 18.540 2.508 0.450 1.00 61.03 260 ASN A N 1
ATOM 1967 C CA . ASN A 1 260 ? 17.498 2.206 -0.525 1.00 61.03 260 ASN A CA 1
ATOM 1968 C C . ASN A 1 260 ? 17.703 0.795 -1.099 1.00 61.03 260 ASN A C 1
ATOM 1970 O O . ASN A 1 260 ? 18.330 0.616 -2.139 1.00 61.03 260 ASN A O 1
ATOM 1974 N N . ARG A 1 261 ? 17.213 -0.232 -0.396 1.00 74.38 261 ARG A N 1
ATOM 1975 C CA . ARG A 1 261 ? 17.272 -1.606 -0.915 1.00 74.38 261 ARG A CA 1
ATOM 1976 C C . ARG A 1 261 ? 16.279 -1.769 -2.070 1.00 74.38 261 ARG A C 1
ATOM 1978 O O . ARG A 1 261 ? 15.134 -1.319 -1.934 1.00 74.38 261 ARG A O 1
ATOM 1985 N N . PRO A 1 262 ? 16.672 -2.402 -3.187 1.00 84.88 262 PRO A N 1
ATOM 1986 C CA . PRO A 1 262 ? 15.739 -2.689 -4.263 1.00 84.88 262 PRO A CA 1
ATOM 1987 C C . PRO A 1 262 ? 14.636 -3.623 -3.760 1.00 84.88 262 PRO A C 1
ATOM 1989 O O . PRO A 1 262 ? 14.871 -4.542 -2.975 1.00 84.88 262 PRO A O 1
ATOM 1992 N N . VAL A 1 263 ? 13.415 -3.374 -4.217 1.00 88.56 263 VAL A N 1
ATOM 1993 C CA . VAL A 1 263 ? 12.270 -4.259 -4.011 1.00 88.56 263 VAL A CA 1
ATOM 1994 C C . VAL A 1 263 ? 11.911 -4.814 -5.377 1.00 88.56 263 VAL A C 1
ATOM 1996 O O . VAL A 1 263 ? 11.393 -4.086 -6.217 1.00 88.56 263 VAL A O 1
ATOM 1999 N N . ARG A 1 264 ? 12.239 -6.086 -5.601 1.00 93.00 264 ARG A N 1
ATOM 2000 C CA . ARG A 1 264 ? 12.029 -6.799 -6.866 1.00 93.00 264 ARG A CA 1
ATOM 2001 C C . ARG A 1 264 ? 11.379 -8.132 -6.552 1.00 93.00 264 ARG A C 1
ATOM 2003 O O . ARG A 1 264 ? 12.056 -9.066 -6.129 1.00 93.00 264 ARG A O 1
ATOM 2010 N N . LEU A 1 265 ? 10.061 -8.187 -6.666 1.00 93.88 265 LEU A N 1
ATOM 2011 C CA . LEU A 1 265 ? 9.270 -9.325 -6.208 1.00 93.88 265 LEU A CA 1
ATOM 2012 C C . LEU A 1 265 ? 8.316 -9.776 -7.306 1.00 93.88 265 LEU A C 1
ATOM 2014 O O . LEU A 1 265 ? 7.622 -8.941 -7.885 1.00 93.88 265 LEU A O 1
ATOM 2018 N N . ARG A 1 266 ? 8.208 -11.085 -7.516 1.00 95.62 266 ARG A N 1
ATOM 2019 C CA . ARG A 1 266 ? 7.013 -11.722 -8.063 1.00 95.62 266 ARG A CA 1
ATOM 2020 C C . ARG A 1 266 ? 6.062 -12.012 -6.910 1.00 95.62 266 ARG A C 1
ATOM 2022 O O . ARG A 1 266 ? 6.402 -12.720 -5.967 1.00 95.62 266 ARG A O 1
ATOM 2029 N N . ILE A 1 267 ? 4.859 -11.474 -6.993 1.00 95.44 267 ILE A N 1
ATOM 2030 C CA . ILE A 1 267 ? 3.748 -11.840 -6.126 1.00 95.44 267 ILE A CA 1
ATOM 2031 C C . ILE A 1 267 ? 3.012 -12.977 -6.819 1.00 95.44 267 ILE A C 1
ATOM 2033 O O . ILE A 1 267 ? 2.542 -12.824 -7.946 1.00 95.44 267 ILE A O 1
ATOM 2037 N N . GLY A 1 268 ? 2.985 -14.131 -6.168 1.00 95.38 268 GLY A N 1
ATOM 2038 C CA . GLY A 1 268 ? 2.333 -15.327 -6.668 1.00 95.38 268 GLY A CA 1
ATOM 2039 C C . GLY A 1 268 ? 0.822 -15.305 -6.483 1.00 95.38 268 GLY A C 1
ATOM 2040 O O . GLY A 1 268 ? 0.198 -14.315 -6.098 1.00 95.38 268 GLY A O 1
ATOM 2041 N N . THR A 1 269 ? 0.245 -16.460 -6.752 1.00 95.50 269 THR A N 1
ATOM 2042 C CA . THR A 1 269 ? -1.173 -16.767 -6.620 1.00 95.50 269 THR A CA 1
ATOM 2043 C C . THR A 1 269 ? -1.432 -17.593 -5.353 1.00 95.50 269 THR A C 1
ATOM 2045 O O . THR A 1 269 ? -0.494 -18.137 -4.763 1.00 95.50 269 THR A O 1
ATOM 2048 N N . PRO A 1 270 ? -2.700 -17.770 -4.937 1.00 95.50 270 PRO A N 1
ATOM 2049 C CA . PRO A 1 270 ? -3.085 -18.759 -3.933 1.00 95.50 270 PRO A CA 1
ATOM 2050 C C . PRO A 1 270 ? -2.462 -20.143 -4.133 1.00 95.50 270 PRO A C 1
ATOM 2052 O O . PRO A 1 270 ? -2.081 -20.789 -3.161 1.00 95.50 270 PRO A O 1
ATOM 2055 N N . TRP A 1 271 ? -2.339 -20.581 -5.391 1.00 95.25 271 TRP A N 1
ATOM 2056 C CA . TRP A 1 271 ? -1.712 -21.854 -5.724 1.00 95.25 271 TRP A CA 1
ATOM 2057 C C . TRP A 1 271 ? -0.246 -21.868 -5.294 1.00 95.25 271 TRP A C 1
ATOM 2059 O O . TRP A 1 271 ? 0.154 -22.759 -4.552 1.00 95.25 271 TRP A O 1
ATOM 2069 N N . ASP A 1 272 ? 0.526 -20.848 -5.679 1.00 95.81 272 ASP A N 1
ATOM 2070 C CA . ASP A 1 272 ? 1.944 -20.734 -5.322 1.00 95.81 272 ASP A CA 1
ATOM 2071 C C . ASP A 1 272 ? 2.147 -20.681 -3.798 1.00 95.81 272 ASP A C 1
ATOM 2073 O O . ASP A 1 272 ? 3.060 -21.309 -3.265 1.00 95.81 272 ASP A O 1
ATOM 2077 N N . VAL A 1 273 ? 1.269 -19.975 -3.074 1.00 95.81 273 VAL A N 1
ATOM 2078 C CA . VAL A 1 273 ? 1.310 -19.899 -1.602 1.00 95.81 273 VAL A CA 1
ATOM 2079 C C . VAL A 1 273 ? 1.126 -21.277 -0.969 1.00 95.81 273 VAL A C 1
ATOM 2081 O O . VAL A 1 273 ? 1.864 -21.636 -0.048 1.00 95.81 273 VAL A O 1
ATOM 2084 N N . HIS A 1 274 ? 0.150 -22.048 -1.450 1.00 95.81 274 HIS A N 1
ATOM 2085 C CA . HIS A 1 274 ? -0.164 -23.381 -0.930 1.00 95.81 274 HIS A CA 1
ATOM 2086 C C . HIS A 1 274 ? 0.882 -24.441 -1.289 1.00 95.81 274 HIS A C 1
ATOM 2088 O O . HIS A 1 274 ? 0.969 -25.443 -0.586 1.00 95.81 274 HIS A O 1
ATOM 2094 N N . GLN A 1 275 ? 1.712 -24.220 -2.314 1.00 95.12 275 GLN A N 1
ATOM 2095 C CA . GLN A 1 275 ? 2.861 -25.094 -2.596 1.00 95.12 275 GLN A CA 1
ATOM 2096 C C . GLN A 1 275 ? 3.965 -24.974 -1.535 1.00 95.12 275 GLN A C 1
ATOM 2098 O O . GLN A 1 275 ? 4.674 -25.939 -1.264 1.00 95.12 275 GLN A O 1
ATOM 2103 N N . VAL A 1 276 ? 4.121 -23.795 -0.924 1.00 94.81 276 VAL A N 1
ATOM 2104 C CA . VAL A 1 276 ? 5.254 -23.498 -0.026 1.00 94.81 276 VAL A CA 1
ATOM 2105 C C . VAL A 1 276 ? 4.854 -23.308 1.434 1.00 94.81 276 VAL A C 1
ATOM 2107 O O . VAL A 1 276 ? 5.721 -23.117 2.287 1.00 94.81 276 VAL A O 1
ATOM 2110 N N . SER A 1 277 ? 3.556 -23.304 1.746 1.00 96.38 277 SER A N 1
ATOM 2111 C CA . SER A 1 277 ? 3.082 -22.995 3.093 1.00 96.38 277 SER A CA 1
ATOM 2112 C C . SER A 1 277 ? 1.680 -23.528 3.400 1.00 96.38 277 SER A C 1
ATOM 2114 O O . SER A 1 277 ? 0.874 -23.810 2.519 1.00 96.38 277 SER A O 1
ATOM 2116 N N . THR A 1 278 ? 1.375 -23.639 4.690 1.00 97.31 278 THR A N 1
ATOM 2117 C CA . THR A 1 278 ? 0.063 -23.966 5.247 1.00 97.31 278 THR A CA 1
ATOM 2118 C C . THR A 1 278 ? -0.303 -22.906 6.276 1.00 97.31 278 THR A C 1
ATOM 2120 O O . THR A 1 278 ? 0.392 -22.742 7.281 1.00 97.31 278 THR A O 1
ATOM 2123 N N . PHE A 1 279 ? -1.412 -22.206 6.053 1.00 97.75 279 PHE A N 1
ATOM 2124 C CA . PHE A 1 279 ? -1.947 -21.226 6.996 1.00 97.75 279 PHE A CA 1
ATOM 2125 C C . PHE A 1 279 ? -2.462 -21.886 8.281 1.00 97.75 279 PHE A C 1
ATOM 2127 O O . PHE A 1 279 ? -3.181 -22.889 8.240 1.00 97.75 279 PHE A O 1
ATOM 2134 N N . ARG A 1 280 ? -2.111 -21.310 9.434 1.00 97.56 280 ARG A N 1
ATOM 2135 C CA . ARG A 1 280 ? -2.487 -21.812 10.766 1.00 97.56 280 ARG A CA 1
ATOM 2136 C C . ARG A 1 280 ? -3.474 -20.914 11.489 1.00 97.56 280 ARG A C 1
ATOM 2138 O O . ARG A 1 280 ? -4.332 -21.417 12.208 1.00 97.56 280 ARG A O 1
ATOM 2145 N N . GLY A 1 281 ? -3.397 -19.607 11.280 1.00 96.81 281 GLY A N 1
ATOM 2146 C CA . GLY A 1 281 ? -4.300 -18.681 11.943 1.00 96.81 281 GLY A CA 1
ATOM 2147 C C . GLY A 1 281 ? -3.981 -17.227 11.655 1.00 96.81 281 GLY A C 1
ATOM 2148 O O . GLY A 1 281 ? -2.917 -16.892 11.145 1.00 96.81 281 GLY A O 1
ATOM 2149 N N . LEU A 1 282 ? -4.941 -16.371 11.990 1.00 98.06 282 LEU A N 1
ATOM 2150 C CA . LEU A 1 282 ? -4.841 -14.920 11.916 1.00 98.06 282 LEU A CA 1
ATOM 2151 C C . LEU A 1 282 ? -5.371 -14.350 13.228 1.00 98.06 282 LEU A C 1
ATOM 2153 O O . LEU A 1 282 ? -6.479 -14.696 13.645 1.00 98.06 282 LEU A O 1
ATOM 2157 N N . ARG A 1 283 ? -4.590 -13.475 13.856 1.00 97.56 283 ARG A N 1
ATOM 2158 C CA . ARG A 1 283 ? -4.955 -12.736 15.067 1.00 97.56 283 ARG A CA 1
ATOM 2159 C C . ARG A 1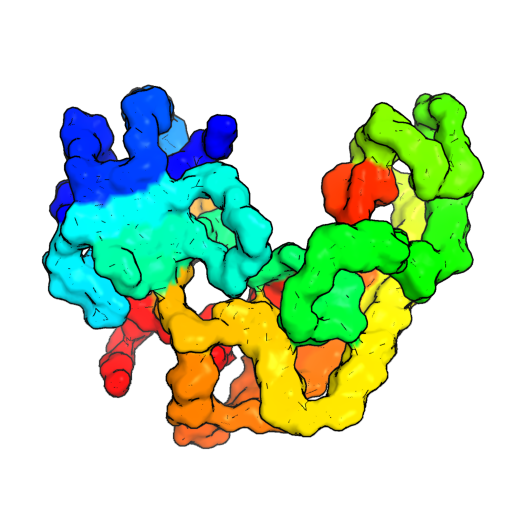 283 ? -5.014 -11.251 14.752 1.00 97.56 283 ARG A C 1
ATOM 2161 O O . ARG A 1 283 ? -4.108 -10.737 14.102 1.00 97.56 283 ARG A O 1
ATOM 2168 N N . VAL A 1 284 ? -6.051 -10.576 15.239 1.00 98.19 284 VAL A N 1
ATOM 2169 C CA . VAL A 1 284 ? -6.239 -9.126 15.104 1.00 98.19 284 VAL A CA 1
ATOM 2170 C C . VAL A 1 284 ? -6.278 -8.512 16.494 1.00 98.19 284 VAL A C 1
ATOM 2172 O O . VAL A 1 284 ? -7.097 -8.916 17.321 1.00 98.19 284 VAL A O 1
ATOM 2175 N N . VAL A 1 285 ? -5.411 -7.533 16.747 1.00 97.75 285 VAL A N 1
ATOM 2176 C CA . VAL A 1 285 ? -5.323 -6.844 18.039 1.00 97.75 285 VAL A CA 1
ATOM 2177 C C . VAL A 1 285 ? -5.369 -5.324 17.857 1.00 97.75 285 VAL A C 1
ATOM 2179 O O . VAL A 1 285 ? -4.742 -4.801 16.929 1.00 97.75 285 VAL A O 1
ATOM 2182 N N . PRO A 1 286 ? -6.099 -4.593 18.718 1.00 97.88 286 PRO A N 1
ATOM 2183 C CA . PRO A 1 286 ? -6.036 -3.139 18.733 1.00 97.88 286 PRO A CA 1
ATOM 2184 C C . PRO A 1 286 ? -4.677 -2.669 19.258 1.00 97.88 286 PRO A C 1
ATOM 2186 O O . PRO A 1 286 ? -4.056 -3.344 20.081 1.00 97.88 286 PRO A O 1
ATOM 2189 N N . VAL A 1 287 ? -4.225 -1.501 18.802 1.00 95.94 287 VAL A N 1
ATOM 2190 C CA . VAL A 1 287 ? -2.990 -0.873 19.287 1.00 95.94 287 VAL A CA 1
ATOM 2191 C C . VAL A 1 287 ? -3.239 0.585 19.645 1.00 95.94 287 VAL A C 1
ATOM 2193 O O . VAL A 1 287 ? -3.894 1.325 18.906 1.00 95.94 287 VAL A O 1
ATOM 2196 N N . GLU A 1 288 ? -2.661 1.003 20.765 1.00 91.19 288 GLU A N 1
ATOM 2197 C CA . GLU A 1 288 ? -2.630 2.391 21.214 1.00 91.19 288 GLU A CA 1
ATOM 2198 C C . GLU A 1 288 ? -1.329 3.043 20.722 1.00 91.19 288 GLU A C 1
ATOM 2200 O O . GLU A 1 288 ? -0.264 2.875 21.306 1.00 91.19 288 GLU A O 1
ATOM 2205 N N . ALA A 1 289 ? -1.397 3.736 19.580 1.00 85.44 289 ALA A N 1
ATOM 2206 C CA . ALA A 1 289 ? -0.233 4.336 18.905 1.00 85.44 289 ALA A CA 1
ATOM 2207 C C . ALA A 1 289 ? -0.422 5.839 18.593 1.00 85.44 289 ALA A C 1
ATOM 2209 O O . ALA A 1 289 ? 0.191 6.390 17.670 1.00 85.44 289 ALA A O 1
ATOM 2210 N N . GLY A 1 290 ? -1.344 6.502 19.303 1.00 86.38 290 GLY A N 1
ATOM 2211 C CA . GLY A 1 290 ? -1.742 7.898 19.060 1.00 86.38 290 GLY A CA 1
ATOM 2212 C C . GLY A 1 290 ? -2.424 8.144 17.704 1.00 86.38 290 GLY A C 1
ATOM 2213 O O . GLY A 1 290 ? -2.575 9.285 17.282 1.00 86.38 290 GLY A O 1
ATOM 2214 N N . GLN A 1 291 ? -2.768 7.080 16.982 1.00 90.38 291 GLN A N 1
ATOM 2215 C CA . GLN A 1 291 ? -3.620 7.053 15.795 1.00 90.38 291 GLN A CA 1
ATOM 2216 C C . GLN A 1 291 ? -4.322 5.694 15.793 1.00 90.38 291 GLN A C 1
ATOM 2218 O O . GLN A 1 291 ? -3.700 4.720 16.239 1.00 90.38 291 GLN A O 1
ATOM 2223 N N . PRO A 1 292 ? -5.578 5.597 15.322 1.00 96.31 292 PRO A N 1
ATOM 2224 C CA . PRO A 1 292 ? -6.264 4.323 15.357 1.00 96.31 292 PRO A CA 1
ATOM 2225 C C . PRO A 1 292 ? -5.546 3.294 14.485 1.00 96.31 292 PRO A C 1
ATOM 2227 O O . PRO A 1 292 ? -5.264 3.535 13.305 1.00 96.31 292 PRO A O 1
ATOM 2230 N N . ARG A 1 293 ? -5.229 2.152 15.091 1.00 97.50 293 ARG A N 1
ATOM 2231 C CA . ARG A 1 293 ? -4.391 1.108 14.512 1.00 97.50 293 ARG A CA 1
ATOM 2232 C C . ARG A 1 293 ? -4.828 -0.283 14.956 1.00 97.50 293 ARG A C 1
ATOM 2234 O O . ARG A 1 293 ? -5.103 -0.532 16.129 1.00 97.50 293 ARG A O 1
ATOM 2241 N N . LEU A 1 294 ? -4.806 -1.202 13.997 1.00 98.06 294 LEU A N 1
ATOM 2242 C CA . LEU A 1 294 ? -4.986 -2.637 14.189 1.00 98.06 294 LEU A CA 1
ATOM 2243 C C . LEU A 1 294 ? -3.697 -3.344 13.782 1.00 98.06 294 LEU A C 1
ATOM 2245 O O . LEU A 1 294 ? -3.210 -3.110 12.677 1.00 98.06 294 LEU A O 1
ATOM 2249 N N . ASN A 1 295 ? -3.164 -4.222 14.624 1.00 98.19 295 ASN A N 1
ATOM 2250 C CA . ASN A 1 295 ? -2.121 -5.158 14.213 1.00 98.19 295 ASN A CA 1
ATOM 2251 C C . ASN A 1 295 ? -2.759 -6.495 13.847 1.00 98.19 295 ASN A C 1
ATOM 2253 O O . ASN A 1 295 ? -3.662 -6.979 14.529 1.00 98.19 295 ASN A O 1
ATOM 2257 N N . LEU A 1 296 ? -2.255 -7.096 12.779 1.00 98.31 296 LEU A N 1
ATOM 2258 C CA . LEU A 1 296 ? -2.657 -8.402 12.297 1.00 98.31 296 LEU A CA 1
ATOM 2259 C C . LEU A 1 296 ? -1.417 -9.290 12.224 1.00 98.31 296 LEU A C 1
ATOM 2261 O O . LEU A 1 296 ? -0.405 -8.910 11.633 1.00 98.31 296 LEU A O 1
ATOM 2265 N N . VAL A 1 297 ? -1.501 -10.471 12.830 1.00 98.06 297 VAL A N 1
ATOM 2266 C CA . VAL A 1 297 ? -0.428 -11.470 12.803 1.00 98.06 297 VAL A CA 1
ATOM 2267 C C . VAL A 1 297 ? -0.987 -12.773 12.268 1.00 98.06 297 VAL A C 1
ATOM 2269 O O . VAL A 1 297 ? -1.958 -13.296 12.816 1.00 98.06 297 VAL A O 1
ATOM 2272 N N . ALA A 1 298 ? -0.382 -13.276 11.199 1.00 98.00 298 ALA A N 1
ATOM 2273 C CA . ALA A 1 298 ? -0.714 -14.556 10.605 1.00 98.00 298 ALA A CA 1
ATOM 2274 C C . ALA A 1 298 ? 0.411 -15.565 10.823 1.00 98.00 298 ALA A C 1
ATOM 2276 O O . ALA A 1 298 ? 1.587 -15.249 10.640 1.00 98.00 298 ALA A O 1
ATOM 2277 N N . ASP A 1 299 ? 0.028 -16.781 11.185 1.00 97.56 299 ASP A N 1
ATOM 2278 C CA . ASP A 1 299 ? 0.939 -17.889 11.431 1.00 97.56 299 ASP A CA 1
ATOM 2279 C C . ASP A 1 299 ? 0.882 -18.866 10.246 1.00 97.56 299 ASP A C 1
ATOM 2281 O O . ASP A 1 299 ? -0.201 -19.290 9.828 1.00 97.56 299 ASP A O 1
ATOM 2285 N N . TYR A 1 300 ? 2.047 -19.235 9.715 1.00 97.31 300 TYR A N 1
ATOM 2286 C CA . TYR A 1 300 ? 2.209 -20.215 8.640 1.00 97.31 300 TYR A CA 1
ATOM 2287 C C . TYR A 1 300 ? 3.191 -21.312 9.052 1.00 97.31 300 TYR A C 1
ATOM 2289 O O . TYR A 1 300 ? 4.200 -21.047 9.704 1.00 97.31 300 TYR A O 1
ATOM 2297 N N . THR A 1 301 ? 2.928 -22.544 8.620 1.00 97.44 301 THR A N 1
ATOM 2298 C CA . THR A 1 301 ? 3.950 -23.597 8.538 1.00 97.44 301 THR A CA 1
ATOM 2299 C C . THR A 1 301 ? 4.454 -23.647 7.107 1.00 97.44 301 THR A C 1
ATOM 2301 O O . THR A 1 301 ? 3.651 -23.799 6.193 1.00 97.44 301 THR A O 1
ATOM 2304 N N . MET A 1 302 ? 5.753 -23.507 6.907 1.00 95.12 302 MET A N 1
ATOM 2305 C CA . MET A 1 302 ? 6.390 -23.571 5.596 1.00 95.12 302 MET A CA 1
ATOM 2306 C C . MET A 1 302 ? 6.617 -25.025 5.163 1.00 95.12 302 MET A C 1
ATOM 2308 O O . MET A 1 302 ? 6.548 -25.941 5.984 1.00 95.12 302 MET A O 1
ATOM 2312 N N . SER A 1 303 ? 6.896 -25.247 3.879 1.00 93.50 303 SER A N 1
ATOM 2313 C CA . SER A 1 303 ? 7.183 -26.583 3.332 1.00 93.50 303 SER A CA 1
ATOM 2314 C C . SER A 1 303 ? 8.438 -27.236 3.925 1.00 93.50 303 SER A C 1
ATOM 2316 O O . SER A 1 303 ? 8.499 -28.458 4.010 1.00 93.50 303 SER A O 1
ATOM 2318 N N . ASP A 1 304 ? 9.398 -26.439 4.403 1.00 92.06 304 ASP A N 1
ATOM 2319 C CA . ASP A 1 304 ? 10.580 -26.895 5.153 1.00 92.06 304 ASP A CA 1
ATOM 2320 C C . ASP A 1 304 ? 10.265 -27.272 6.622 1.00 92.06 304 ASP A C 1
ATOM 2322 O O . ASP A 1 304 ? 11.156 -27.648 7.381 1.00 92.06 304 ASP A O 1
ATOM 2326 N N . GLY A 1 305 ? 8.998 -27.168 7.037 1.00 93.81 305 GLY A N 1
ATOM 2327 C CA . GLY A 1 305 ? 8.526 -27.417 8.399 1.00 93.81 305 GLY A CA 1
ATOM 2328 C C . GLY A 1 305 ? 8.676 -26.226 9.350 1.00 93.81 305 GLY A C 1
ATOM 2329 O O . GLY A 1 305 ? 8.137 -26.268 10.461 1.00 93.81 305 GLY A O 1
ATOM 2330 N N . ALA A 1 306 ? 9.347 -25.143 8.945 1.00 93.56 306 ALA A N 1
ATOM 2331 C CA . ALA A 1 306 ? 9.539 -23.972 9.789 1.00 93.56 306 ALA A CA 1
ATOM 2332 C C . ALA A 1 306 ? 8.212 -23.253 10.059 1.00 93.56 306 ALA A C 1
ATOM 2334 O O . ALA A 1 306 ? 7.368 -23.081 9.177 1.00 93.56 306 ALA A O 1
ATOM 2335 N N . SER A 1 307 ? 8.041 -22.766 11.287 1.00 94.75 307 SER A N 1
ATOM 2336 C CA . SER A 1 307 ? 6.948 -21.847 11.611 1.00 94.75 307 SER A CA 1
ATOM 2337 C C . SER A 1 307 ? 7.378 -20.415 11.310 1.00 94.75 307 SER A C 1
ATOM 2339 O O . SER A 1 307 ? 8.431 -19.973 11.771 1.00 94.75 307 SER A O 1
ATOM 2341 N N . ARG A 1 308 ? 6.571 -19.680 10.541 1.00 94.06 308 ARG A N 1
ATOM 2342 C CA . ARG A 1 308 ? 6.819 -18.272 10.206 1.00 94.06 308 ARG A CA 1
ATOM 2343 C C . ARG A 1 308 ? 5.630 -17.405 10.587 1.00 94.06 308 ARG A C 1
ATOM 2345 O O . ARG A 1 308 ? 4.477 -17.798 10.417 1.00 94.06 308 ARG A O 1
ATOM 2352 N N . GLN A 1 309 ? 5.943 -16.205 11.067 1.00 95.31 309 GLN A N 1
ATOM 2353 C CA . GLN A 1 309 ? 4.960 -15.176 11.378 1.00 95.31 309 GLN A CA 1
ATOM 2354 C C . GLN A 1 309 ? 5.025 -14.041 10.366 1.00 95.31 309 GLN A C 1
ATOM 2356 O O . GLN A 1 309 ? 6.081 -13.463 10.091 1.00 95.31 309 GLN A O 1
ATOM 2361 N N . LEU A 1 310 ? 3.854 -13.708 9.844 1.00 95.44 310 LEU A N 1
ATOM 2362 C CA . LEU A 1 310 ? 3.611 -12.548 9.013 1.00 95.44 310 LEU A CA 1
ATOM 2363 C C . LEU A 1 310 ? 2.919 -11.479 9.856 1.00 95.44 310 LEU A C 1
ATOM 2365 O O . LEU A 1 310 ? 1.843 -11.721 10.395 1.00 95.44 310 LEU A O 1
ATOM 2369 N N . ALA A 1 311 ? 3.511 -10.293 9.928 1.00 96.62 311 ALA A N 1
ATOM 2370 C CA . ALA A 1 311 ? 2.959 -9.137 10.609 1.00 96.62 311 ALA A CA 1
ATOM 2371 C C . ALA A 1 311 ? 2.609 -8.035 9.604 1.00 96.62 311 ALA A C 1
ATOM 2373 O O . ALA A 1 311 ? 3.370 -7.721 8.679 1.00 96.62 311 ALA A O 1
ATOM 2374 N N . LEU A 1 312 ? 1.444 -7.440 9.814 1.00 96.56 312 LEU A N 1
ATOM 2375 C CA . LEU A 1 312 ? 0.953 -6.275 9.096 1.00 96.56 312 LEU A CA 1
ATOM 2376 C C . LEU A 1 312 ? 0.109 -5.420 10.036 1.00 96.56 312 LEU A C 1
ATOM 2378 O O . LEU A 1 312 ? -0.390 -5.897 11.059 1.00 96.56 312 LEU A O 1
ATOM 2382 N N . HIS A 1 313 ? -0.092 -4.162 9.676 1.00 97.62 313 HIS A N 1
ATOM 2383 C CA . HIS A 1 313 ? -0.985 -3.293 10.425 1.00 97.62 313 HIS A CA 1
ATOM 2384 C C . HIS A 1 313 ? -1.873 -2.462 9.516 1.00 97.62 313 HIS A C 1
ATOM 2386 O O . HIS A 1 313 ? -1.554 -2.194 8.357 1.00 97.62 313 HIS A O 1
ATOM 2392 N N . VAL A 1 314 ? -3.010 -2.057 10.067 1.00 97.81 314 VAL A N 1
ATOM 2393 C CA . VAL A 1 314 ? -3.960 -1.151 9.436 1.00 97.81 314 VAL A CA 1
ATOM 2394 C C . VAL A 1 314 ? -4.007 0.124 10.253 1.00 97.81 314 VAL A C 1
ATOM 2396 O O . VAL A 1 314 ? -4.321 0.072 11.438 1.00 97.81 314 VAL A O 1
ATOM 2399 N N . GLU A 1 315 ? -3.723 1.262 9.631 1.00 96.94 315 GLU A N 1
ATOM 2400 C CA . GLU A 1 315 ? -3.984 2.575 10.221 1.00 96.94 315 GLU A CA 1
ATOM 2401 C C . GLU A 1 315 ? -5.293 3.135 9.674 1.00 96.94 315 GLU A C 1
ATOM 2403 O O . GLU A 1 315 ? -5.456 3.240 8.455 1.00 96.94 315 GLU A O 1
ATOM 2408 N N . ILE A 1 316 ? -6.194 3.556 10.558 1.00 95.75 316 ILE A N 1
ATOM 2409 C CA . ILE A 1 316 ? -7.412 4.273 10.175 1.00 95.75 316 ILE A CA 1
ATOM 2410 C C . ILE A 1 316 ? -7.163 5.768 10.359 1.00 95.75 316 ILE A C 1
ATOM 2412 O O . ILE A 1 316 ? -6.673 6.210 11.399 1.00 95.75 316 ILE A O 1
ATOM 2416 N N . ARG A 1 317 ? -7.464 6.564 9.335 1.00 92.69 317 ARG A N 1
ATOM 2417 C CA . ARG A 1 317 ? -7.324 8.026 9.374 1.00 92.69 317 ARG A CA 1
ATOM 2418 C C . ARG A 1 317 ? -8.277 8.703 8.415 1.00 92.69 317 ARG A C 1
ATOM 2420 O O . ARG A 1 317 ? -8.675 8.106 7.430 1.00 92.69 317 ARG A O 1
ATOM 2427 N N . TRP A 1 318 ? -8.569 9.974 8.637 1.00 91.19 318 TRP A N 1
ATOM 2428 C CA . TRP A 1 318 ? -9.218 10.786 7.612 1.00 91.19 318 TRP A CA 1
ATOM 2429 C C . TRP A 1 318 ? -8.291 11.022 6.418 1.00 91.19 318 TRP A C 1
ATOM 2431 O O . TRP A 1 318 ? -7.100 11.325 6.581 1.00 91.19 318 TRP A O 1
ATOM 2441 N N . SER A 1 319 ? -8.841 10.923 5.208 1.00 84.94 319 SER A N 1
ATOM 2442 C CA . SER A 1 319 ? -8.152 11.392 4.010 1.00 84.94 319 SER A CA 1
ATOM 2443 C C . SER A 1 319 ? -7.921 12.904 4.111 1.00 84.94 319 SER A C 1
ATOM 2445 O O . SER A 1 319 ? -8.831 13.638 4.486 1.00 84.94 319 SER A O 1
ATOM 2447 N N . HIS A 1 320 ? -6.728 13.370 3.739 1.00 83.38 320 HIS A N 1
ATOM 2448 C CA . HIS A 1 320 ? -6.367 14.796 3.690 1.00 83.38 320 HIS A CA 1
ATOM 2449 C C . HIS A 1 320 ? -6.322 15.555 5.029 1.00 83.38 320 HIS A C 1
ATOM 2451 O O . HIS A 1 320 ? -6.222 16.774 5.005 1.00 83.38 320 HIS A O 1
ATOM 2457 N N . GLY A 1 321 ? -6.297 14.872 6.176 1.00 86.38 321 GLY A N 1
ATOM 2458 C CA . GLY A 1 321 ? -6.204 15.510 7.499 1.00 86.38 321 GLY A CA 1
ATOM 2459 C C . GLY A 1 321 ? -7.480 15.329 8.317 1.00 86.38 321 GLY A C 1
ATOM 2460 O O . GLY A 1 321 ? -8.489 14.859 7.795 1.00 86.38 321 GLY A O 1
ATOM 2461 N N . LYS A 1 322 ? -7.433 15.645 9.618 1.00 88.62 322 LYS A N 1
ATOM 2462 C CA . LYS A 1 322 ? -8.555 15.384 10.538 1.00 88.62 322 LYS A CA 1
ATOM 2463 C C . LYS A 1 322 ? -9.809 16.119 10.071 1.00 88.62 322 LYS A C 1
ATOM 2465 O O . LYS A 1 322 ? -9.719 17.298 9.745 1.00 88.62 322 LYS A O 1
ATOM 2470 N N . PHE A 1 323 ? -10.936 15.409 10.004 1.00 88.25 323 PHE A N 1
ATOM 2471 C CA . PHE A 1 323 ? -12.217 15.916 9.490 1.00 88.25 323 PHE A CA 1
ATOM 2472 C C . PHE A 1 323 ? -12.180 16.456 8.037 1.00 88.25 323 PHE A C 1
ATOM 2474 O O . PHE A 1 323 ? -13.138 17.073 7.577 1.00 88.25 323 PHE A O 1
ATOM 2481 N N . GLY A 1 324 ? -11.095 16.215 7.286 1.00 82.06 324 GLY A N 1
ATOM 2482 C CA . GLY A 1 324 ? -10.893 16.771 5.943 1.00 82.06 324 GLY A CA 1
ATOM 2483 C C . GLY A 1 324 ? -11.562 15.989 4.813 1.00 82.06 324 GLY A C 1
ATOM 2484 O O . GLY A 1 324 ? -11.888 16.556 3.772 1.00 82.06 324 GLY A O 1
ATOM 2485 N N . GLY A 1 325 ? -11.792 14.694 5.006 1.00 83.81 325 GLY A N 1
ATOM 2486 C CA . GLY A 1 325 ? -12.460 13.837 4.033 1.00 83.81 325 GLY A CA 1
ATOM 2487 C C . GLY A 1 325 ? -12.822 12.487 4.637 1.00 83.81 325 GLY A C 1
ATOM 2488 O O . GLY A 1 325 ? -12.652 12.280 5.835 1.00 83.81 325 GLY A O 1
ATOM 2489 N N . ALA A 1 326 ? -13.319 11.568 3.812 1.00 87.56 326 ALA A N 1
ATOM 2490 C CA . ALA A 1 326 ? -13.756 10.259 4.283 1.00 87.56 326 ALA A CA 1
ATOM 2491 C C . ALA A 1 326 ? -12.608 9.480 4.966 1.00 87.56 326 ALA A C 1
ATOM 2493 O O . ALA A 1 326 ? -11.451 9.567 4.534 1.00 87.56 326 ALA A O 1
ATOM 2494 N N . PRO A 1 327 ? -12.897 8.696 6.018 1.00 91.38 327 PRO A N 1
ATOM 2495 C CA . PRO A 1 327 ? -11.912 7.801 6.608 1.00 91.38 327 PRO A CA 1
ATOM 2496 C C . PRO A 1 327 ? -11.372 6.771 5.608 1.00 91.38 327 PRO A C 1
ATOM 2498 O O . PRO A 1 327 ? -12.118 6.152 4.850 1.00 91.38 327 PRO A O 1
ATOM 2501 N N . GLU A 1 328 ? -10.064 6.551 5.654 1.00 92.12 328 GLU A N 1
ATOM 2502 C CA . GLU A 1 328 ? -9.321 5.521 4.936 1.00 92.12 328 GLU A CA 1
ATOM 2503 C C . GLU A 1 328 ? -8.638 4.567 5.929 1.00 92.12 328 GLU A C 1
ATOM 2505 O O . GLU A 1 328 ? -8.182 4.967 6.999 1.00 92.12 328 GLU A O 1
ATOM 2510 N N . ALA A 1 329 ? -8.544 3.299 5.545 1.00 94.06 329 ALA A N 1
ATOM 2511 C CA . ALA A 1 329 ? -7.785 2.245 6.194 1.00 94.06 329 ALA A CA 1
ATOM 2512 C C . ALA A 1 329 ? -6.560 1.917 5.325 1.00 94.06 329 ALA A C 1
ATOM 2514 O O . ALA A 1 329 ? -6.686 1.350 4.233 1.00 94.06 329 ALA A O 1
ATOM 2515 N N . LYS A 1 330 ? -5.371 2.308 5.791 1.00 94.50 330 LYS A N 1
ATOM 2516 C CA . LYS A 1 330 ? -4.086 2.050 5.126 1.00 94.50 330 LYS A CA 1
ATOM 2517 C C . LYS A 1 330 ? -3.474 0.769 5.656 1.00 94.50 330 LYS A C 1
ATOM 2519 O O . LYS A 1 330 ? -3.198 0.680 6.846 1.00 94.50 330 LYS A O 1
ATOM 2524 N N . VAL A 1 331 ? -3.231 -0.188 4.772 1.00 95.38 331 VAL A N 1
ATOM 2525 C CA . VAL A 1 331 ? -2.598 -1.467 5.105 1.00 95.38 331 VAL A CA 1
ATOM 2526 C C . VAL A 1 331 ? -1.096 -1.341 4.895 1.00 95.38 331 VAL A C 1
ATOM 2528 O O . VAL A 1 331 ? -0.660 -0.942 3.815 1.00 95.38 331 VAL A O 1
ATOM 2531 N N . TYR A 1 332 ? -0.304 -1.716 5.888 1.00 94.19 332 TYR A N 1
ATOM 2532 C CA . TYR A 1 332 ? 1.154 -1.703 5.849 1.00 94.19 332 TYR A CA 1
ATOM 2533 C C . TYR A 1 332 ? 1.694 -3.102 6.114 1.00 94.19 332 TYR A C 1
ATOM 2535 O O . TYR A 1 332 ? 1.211 -3.801 7.002 1.00 94.19 332 TYR A O 1
ATOM 2543 N N . LEU A 1 333 ? 2.718 -3.487 5.357 1.00 92.25 333 LEU A N 1
ATOM 2544 C CA . LEU A 1 333 ? 3.472 -4.707 5.617 1.00 92.25 333 LEU A CA 1
ATOM 2545 C C . LEU A 1 333 ? 4.595 -4.413 6.621 1.00 92.25 333 LEU A C 1
ATOM 2547 O O . LEU A 1 333 ? 5.457 -3.575 6.338 1.00 92.25 333 LEU A O 1
ATOM 2551 N N . ASP A 1 334 ? 4.591 -5.113 7.756 1.00 92.38 334 ASP A N 1
ATOM 2552 C CA . ASP A 1 334 ? 5.633 -4.987 8.783 1.00 92.38 334 ASP A CA 1
ATOM 2553 C C . ASP A 1 334 ? 6.734 -6.038 8.610 1.00 92.38 334 ASP A C 1
ATOM 2555 O O . ASP A 1 334 ? 7.911 -5.740 8.827 1.00 92.38 334 ASP A O 1
ATOM 2559 N N . SER A 1 335 ? 6.378 -7.251 8.172 1.00 90.81 335 SER A N 1
ATOM 2560 C CA . SER A 1 335 ? 7.358 -8.302 7.879 1.00 90.81 335 SER A CA 1
ATOM 2561 C C . SER A 1 335 ? 8.249 -7.959 6.675 1.00 90.81 335 SER A C 1
ATOM 2563 O O . SER A 1 335 ? 7.790 -7.340 5.711 1.00 90.81 335 SER A O 1
ATOM 2565 N N . PRO A 1 336 ? 9.513 -8.424 6.659 1.00 87.06 336 PRO A N 1
ATOM 2566 C CA . PRO A 1 336 ? 10.331 -8.407 5.451 1.00 87.06 336 PRO A CA 1
ATOM 2567 C C . PRO A 1 336 ? 9.609 -9.115 4.291 1.00 87.06 336 PRO A C 1
ATOM 2569 O O . PRO A 1 336 ? 9.089 -10.212 4.505 1.00 87.06 336 PRO A O 1
ATOM 2572 N N . PRO A 1 337 ? 9.597 -8.557 3.064 1.00 87.94 337 PRO A N 1
ATOM 2573 C CA . PRO A 1 337 ? 8.898 -9.170 1.934 1.00 87.94 337 PRO A CA 1
ATOM 2574 C C . PRO A 1 337 ? 9.299 -10.625 1.655 1.00 87.94 337 PRO A C 1
ATOM 2576 O O . PRO A 1 337 ? 8.433 -11.441 1.377 1.00 87.94 337 PRO A O 1
ATOM 2579 N N . ALA A 1 338 ? 10.579 -10.973 1.824 1.00 82.88 338 ALA A N 1
ATOM 2580 C CA . ALA A 1 338 ? 11.082 -12.341 1.650 1.00 82.88 338 ALA A CA 1
ATOM 2581 C C . ALA A 1 338 ? 10.517 -13.356 2.668 1.00 82.88 338 ALA A C 1
ATOM 2583 O O . ALA A 1 338 ? 10.672 -14.562 2.500 1.00 82.88 338 ALA A O 1
ATOM 2584 N N . HIS A 1 339 ? 9.886 -12.889 3.751 1.00 85.81 339 HIS A N 1
ATOM 2585 C CA . HIS A 1 339 ? 9.256 -13.749 4.755 1.00 85.81 339 HIS A CA 1
ATOM 2586 C C . HIS A 1 339 ? 7.757 -13.948 4.503 1.00 85.81 339 HIS A C 1
ATOM 2588 O O . HIS A 1 339 ? 7.127 -14.720 5.224 1.00 85.81 339 HIS A O 1
ATOM 2594 N N . VAL A 1 340 ? 7.178 -13.261 3.515 1.00 92.88 340 VAL A N 1
ATOM 2595 C CA . VAL A 1 340 ? 5.755 -13.363 3.183 1.00 92.88 340 VAL A CA 1
ATOM 2596 C C . VAL A 1 340 ? 5.547 -14.550 2.236 1.00 92.88 340 VAL A C 1
ATOM 2598 O O . VAL A 1 340 ? 6.101 -14.544 1.135 1.00 92.88 340 VAL A O 1
ATOM 2601 N N . PRO A 1 341 ? 4.743 -15.564 2.601 1.00 93.88 341 PRO A N 1
ATOM 2602 C CA . PRO A 1 341 ? 4.397 -16.633 1.671 1.00 93.88 341 PRO A CA 1
ATOM 2603 C C . PRO A 1 341 ? 3.741 -16.074 0.403 1.00 93.88 341 PRO A C 1
ATOM 2605 O O . PRO A 1 341 ? 2.820 -15.260 0.478 1.00 93.88 341 PRO A O 1
ATOM 2608 N N . GLY A 1 342 ? 4.229 -16.504 -0.761 1.00 93.56 342 GLY A N 1
ATOM 2609 C CA . GLY A 1 342 ? 3.783 -16.002 -2.063 1.00 93.56 342 GLY A CA 1
ATOM 2610 C C . GLY A 1 342 ? 4.517 -14.758 -2.565 1.00 93.56 342 GLY A C 1
ATOM 2611 O O . GLY A 1 342 ? 4.191 -14.284 -3.649 1.00 93.56 342 GLY A O 1
ATOM 2612 N N . TYR A 1 343 ? 5.476 -14.205 -1.817 1.00 94.31 343 TYR A N 1
ATOM 2613 C CA . TYR A 1 343 ? 6.342 -13.127 -2.300 1.00 94.31 343 TYR A CA 1
ATOM 2614 C C . TYR A 1 343 ? 7.710 -13.717 -2.636 1.00 94.31 343 TYR A C 1
ATOM 2616 O O . TYR A 1 343 ? 8.470 -14.102 -1.749 1.00 94.31 343 TYR A O 1
ATOM 2624 N N . PHE A 1 344 ? 8.026 -13.773 -3.923 1.00 93.19 344 PHE A N 1
ATOM 2625 C CA . PHE A 1 344 ? 9.231 -14.404 -4.445 1.00 93.19 344 PHE A CA 1
ATOM 2626 C C . PHE A 1 344 ? 10.192 -13.327 -4.962 1.00 93.19 344 PHE A C 1
ATOM 2628 O O . PHE A 1 344 ? 9.840 -12.607 -5.897 1.00 93.19 344 PHE A O 1
ATOM 2635 N N . PRO A 1 345 ? 11.383 -13.150 -4.365 1.00 92.50 345 PRO A N 1
ATOM 2636 C CA . PRO A 1 345 ? 12.415 -12.278 -4.920 1.00 92.50 345 PRO A CA 1
ATOM 2637 C C . PRO A 1 345 ? 12.785 -12.669 -6.357 1.00 92.50 345 PRO A C 1
ATOM 2639 O O . PRO A 1 345 ? 12.884 -13.853 -6.662 1.00 92.50 345 PRO A O 1
ATOM 2642 N N . LEU A 1 346 ? 12.983 -11.681 -7.237 1.00 89.94 346 LEU A N 1
ATOM 2643 C CA . LEU A 1 346 ? 13.397 -11.936 -8.631 1.00 89.94 346 LEU A CA 1
ATOM 2644 C C . LEU A 1 346 ? 14.873 -12.296 -8.769 1.00 89.94 346 LEU A C 1
ATOM 2646 O O . LEU A 1 346 ? 15.265 -12.947 -9.732 1.00 89.94 346 LEU A O 1
ATOM 2650 N N . GLU A 1 347 ? 15.670 -11.866 -7.802 1.00 77.00 347 GLU A N 1
ATOM 2651 C CA . GLU A 1 347 ? 17.049 -12.287 -7.640 1.00 77.00 347 GLU A CA 1
ATOM 2652 C C . GLU A 1 347 ? 17.094 -13.165 -6.393 1.00 77.00 347 GLU A C 1
ATOM 2654 O O . GLU A 1 347 ? 16.613 -12.735 -5.333 1.00 77.00 347 GLU A O 1
ATOM 2659 N N . PRO A 1 348 ? 17.614 -14.396 -6.491 1.00 51.47 348 PRO A N 1
ATOM 2660 C CA . PRO A 1 348 ? 17.844 -15.179 -5.298 1.00 51.47 348 PRO A CA 1
ATOM 2661 C C . PRO A 1 348 ? 18.818 -14.420 -4.388 1.00 51.47 348 PRO A C 1
ATOM 2663 O O . PRO A 1 348 ? 19.774 -13.824 -4.890 1.00 51.47 348 PRO A O 1
ATOM 2666 N N . PRO A 1 349 ? 18.612 -14.423 -3.058 1.00 48.62 349 PRO A N 1
ATOM 2667 C CA . PRO A 1 349 ? 19.688 -14.039 -2.160 1.00 48.62 349 PRO A CA 1
ATOM 2668 C C . PRO A 1 349 ? 20.890 -14.923 -2.493 1.00 48.62 349 PRO A C 1
ATOM 2670 O O . PRO A 1 349 ? 20.703 -16.124 -2.707 1.00 48.62 349 PRO A O 1
ATOM 2673 N N . ASP A 1 350 ? 22.074 -14.315 -2.601 1.00 41.19 350 ASP A N 1
ATOM 2674 C CA . ASP A 1 350 ? 23.313 -14.970 -3.029 1.00 41.19 350 ASP A CA 1
ATOM 2675 C C . ASP A 1 350 ? 23.366 -16.446 -2.589 1.00 41.19 350 ASP A C 1
ATOM 2677 O O . ASP A 1 350 ? 23.406 -16.756 -1.397 1.00 41.19 350 ASP A O 1
ATOM 2681 N N . GLY A 1 351 ? 23.324 -17.366 -3.562 1.00 37.00 351 GLY A N 1
ATOM 2682 C CA . GLY A 1 351 ? 23.551 -18.795 -3.327 1.00 37.00 351 GLY A CA 1
ATOM 2683 C C . GLY A 1 351 ? 22.334 -19.711 -3.122 1.00 37.00 351 GLY A C 1
ATOM 2684 O O . GLY A 1 351 ? 22.546 -20.857 -2.729 1.00 37.00 351 GLY A O 1
ATOM 2685 N N . GLN A 1 352 ? 21.092 -19.305 -3.407 1.00 34.00 352 GLN A N 1
ATOM 2686 C CA . GLN A 1 352 ? 19.956 -20.250 -3.435 1.00 34.00 352 GLN A CA 1
ATOM 2687 C C . GLN A 1 352 ? 19.253 -20.283 -4.794 1.00 34.00 352 GLN A C 1
ATOM 2689 O O . GLN A 1 352 ? 18.579 -19.338 -5.178 1.00 34.00 352 GLN A O 1
ATOM 2694 N N . PHE A 1 353 ? 19.370 -21.393 -5.524 1.00 29.91 353 PHE A N 1
ATOM 2695 C CA . PHE A 1 353 ? 18.537 -21.639 -6.701 1.00 29.91 353 PHE A CA 1
ATOM 2696 C C . PHE A 1 353 ? 17.061 -21.726 -6.280 1.00 29.91 353 PHE A C 1
ATOM 2698 O O . PHE A 1 353 ? 16.722 -22.455 -5.347 1.00 29.91 353 PHE A O 1
ATOM 2705 N N . ALA A 1 354 ? 16.190 -20.978 -6.961 1.00 36.06 354 ALA A N 1
ATOM 2706 C CA . ALA A 1 354 ? 14.748 -21.183 -6.879 1.00 36.06 354 ALA A CA 1
ATOM 2707 C C . ALA A 1 354 ? 14.395 -22.498 -7.600 1.00 36.06 354 ALA A C 1
ATOM 2709 O O . ALA A 1 354 ? 14.901 -22.738 -8.697 1.00 36.06 354 ALA A O 1
ATOM 2710 N N . PHE A 1 355 ? 13.593 -23.342 -6.944 1.00 33.66 355 PHE A N 1
ATOM 2711 C CA . PHE A 1 355 ? 13.117 -24.631 -7.461 1.00 33.66 355 PHE A CA 1
ATOM 2712 C C . PHE A 1 355 ? 12.141 -24.480 -8.627 1.00 33.66 355 PHE A C 1
ATOM 2714 O O . PHE A 1 355 ? 11.293 -23.557 -8.560 1.00 33.66 355 PHE A O 1
#

pLDDT: mean 88.34, std 13.93, range [29.91, 98.5]

Radius of gyration: 22.49 Å; chains: 1; bounding box: 47×59×55 Å